Protein AF-A0A6F8YWG4-F1 (afdb_monomer)

Sequence (233 aa):
MVQHRDLVTSVAEHIGVSVEDARRAAEATIATLVRTVDEPQRQQVLDAVPALLAENAAAAPGPAWDEDDFVAEVSWLTGTAPEEARARVQAVLFILSRQEPELLGELELPGDIRDLISDPAPGGGITGPRGQTARLTDDELAAALANLPYWTGGHRAIRRTVQLPEDNLGRVLERIERLRDEMGRAPDVERDGDTATLTVYTRSVGAVTRLDVDLARRVDAALIEAGAGMYAP

Secondary structure (DSSP, 8-state):
---HHHHHHHHHHHHT--HHHHHHHHHHHHHHHHHHS-HHHHHHHHHH-TTTSTTTTTSPPP-S--HHHHHHHHHHHHT--HHHHHHHHHHHHHHHHHH-HHHHHH----HHHHHTTS--PPS----SGGGGSSBPPHHHHHHHHHT-TT-EEETTEEEEEEE--HHHHHHHHHHHHTHHHHHS---EEEEETTEEEEEE-BGGGTB-BHHHHHHHHHHHHHHHHHHHHHS--

InterPro domains:
  IPR001533 Pterin 4 alpha carbinolamine dehydratase [PF01329] (135-221)
  IPR018727 Protein of unknown function DUF2267 [PF10025] (5-116)
  IPR036428 Pterin 4 alpha carbinolamine dehydratase superfamily [G3DSA:3.30.1360.20] (134-228)
  IPR036428 Pterin 4 alpha carbinolamine dehydratase superfamily [SSF55248] (134-222)
  IPR038282 DUF2267 superfamily [G3DSA:1.10.490.110] (1-118)

Organism: NCBI:txid624315

Radius of gyration: 21.78 Å; Cα contacts (8 Å, |Δi|>4): 292; chains: 1; bounding box: 44×42×70 Å

Structure (mmCIF, N/CA/C/O backbone):
data_AF-A0A6F8YWG4-F1
#
_entry.id   AF-A0A6F8YWG4-F1
#
loop_
_atom_site.group_PDB
_atom_site.id
_atom_site.type_symbol
_atom_site.label_atom_id
_atom_site.label_alt_id
_atom_site.label_comp_id
_atom_site.label_asym_id
_atom_site.label_entity_id
_atom_site.label_seq_id
_atom_site.pdbx_PDB_ins_code
_atom_site.Cartn_x
_atom_site.Cartn_y
_atom_site.Cartn_z
_atom_site.occupancy
_atom_site.B_iso_or_equiv
_atom_site.auth_seq_id
_atom_site.auth_comp_id
_atom_site.auth_asym_id
_atom_site.auth_atom_id
_atom_site.pdbx_PDB_model_num
ATOM 1 N N . MET A 1 1 ? -19.895 -1.014 24.868 1.00 47.19 1 MET A N 1
ATOM 2 C CA . MET A 1 1 ? -18.945 -0.716 25.971 1.00 47.19 1 MET A CA 1
ATOM 3 C C . MET A 1 1 ? -17.898 -1.814 26.048 1.00 47.19 1 MET A C 1
ATOM 5 O O . MET A 1 1 ? -17.887 -2.642 26.958 1.00 47.19 1 MET A O 1
ATOM 9 N N . VAL A 1 2 ? -17.022 -1.821 25.053 1.00 50.38 2 VAL A N 1
ATOM 10 C CA . VAL A 1 2 ? -15.762 -2.567 25.076 1.00 50.38 2 VAL A CA 1
ATOM 11 C C . VAL A 1 2 ? -14.899 -2.088 26.243 1.00 50.38 2 VAL A C 1
ATOM 13 O O . VAL A 1 2 ? -14.787 -0.886 26.488 1.00 50.38 2 VAL A O 1
ATOM 16 N N . GLN A 1 3 ? -14.251 -3.006 26.966 1.00 61.47 3 GLN A N 1
ATOM 17 C CA . GLN A 1 3 ? -13.214 -2.596 27.907 1.00 61.47 3 GLN A CA 1
ATOM 18 C C . GLN A 1 3 ? -11.962 -2.200 27.124 1.00 61.47 3 GLN A C 1
ATOM 20 O O . GLN A 1 3 ? -11.426 -2.991 26.363 1.00 61.47 3 GLN A O 1
ATOM 25 N N . HIS A 1 4 ? -11.456 -0.990 27.363 1.00 61.59 4 HIS A N 1
ATOM 26 C CA . HIS A 1 4 ? -10.201 -0.442 26.824 1.00 61.59 4 HIS A CA 1
ATOM 27 C C . HIS A 1 4 ? -9.056 -1.467 26.684 1.00 61.59 4 HIS A C 1
ATOM 29 O O . HIS A 1 4 ? -8.310 -1.453 25.707 1.00 61.59 4 HIS A O 1
ATOM 35 N N . ARG A 1 5 ? -8.896 -2.358 27.673 1.00 61.72 5 ARG A N 1
ATOM 36 C CA . ARG A 1 5 ? -7.871 -3.412 27.657 1.00 61.72 5 ARG A CA 1
ATOM 37 C C . ARG A 1 5 ? -8.039 -4.379 26.486 1.00 61.72 5 ARG A C 1
ATOM 39 O O . ARG A 1 5 ? -7.037 -4.777 25.911 1.00 61.72 5 ARG A O 1
ATOM 46 N N . ASP A 1 6 ? -9.270 -4.703 26.117 1.00 73.69 6 ASP A N 1
ATOM 47 C CA . ASP A 1 6 ? -9.577 -5.705 25.099 1.00 73.69 6 ASP A CA 1
ATOM 48 C C . ASP A 1 6 ? -9.263 -5.187 23.692 1.00 73.69 6 ASP A C 1
ATOM 50 O O . ASP A 1 6 ? -8.721 -5.936 22.881 1.00 73.69 6 ASP A O 1
ATOM 54 N N . LEU A 1 7 ? -9.515 -3.901 23.412 1.00 73.50 7 LEU A N 1
ATOM 55 C CA . LEU A 1 7 ? -9.121 -3.261 22.150 1.00 73.50 7 LEU A CA 1
ATOM 56 C C . LEU A 1 7 ? -7.595 -3.238 22.004 1.00 73.50 7 LEU A C 1
ATOM 58 O O . LEU A 1 7 ? -7.063 -3.736 21.016 1.00 73.50 7 LEU A O 1
ATOM 62 N N . VAL A 1 8 ? -6.885 -2.713 23.006 1.00 79.88 8 VAL A N 1
ATOM 63 C CA . VAL A 1 8 ? -5.418 -2.595 22.971 1.00 79.88 8 VAL A CA 1
ATOM 64 C C . VAL A 1 8 ? -4.751 -3.967 22.863 1.00 79.88 8 VAL A C 1
ATOM 66 O O . VAL A 1 8 ? -3.820 -4.131 22.078 1.00 79.88 8 VAL A O 1
ATOM 69 N N . THR A 1 9 ? -5.224 -4.963 23.618 1.00 76.38 9 THR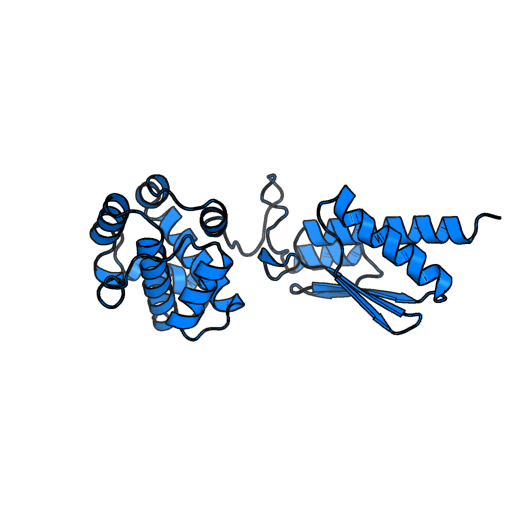 A N 1
ATOM 70 C CA . THR A 1 9 ? -4.699 -6.331 23.536 1.00 76.38 9 THR A CA 1
ATOM 71 C C . THR A 1 9 ? -4.981 -6.954 22.171 1.00 76.38 9 THR A C 1
ATOM 73 O O . THR A 1 9 ? -4.060 -7.500 21.573 1.00 76.38 9 THR A O 1
ATOM 76 N N . SER A 1 10 ? -6.194 -6.797 21.633 1.00 74.94 10 SER A N 1
ATOM 77 C CA . SER A 1 10 ? -6.537 -7.311 20.299 1.00 74.94 10 SER A CA 1
ATOM 78 C C . SER A 1 10 ? -5.682 -6.674 19.200 1.00 74.94 10 SER A C 1
ATOM 80 O O . SER A 1 10 ? -5.240 -7.367 18.291 1.00 74.94 10 SER A O 1
ATOM 82 N N . VAL A 1 11 ? -5.399 -5.369 19.291 1.00 74.69 11 VAL A N 1
ATOM 83 C CA . VAL A 1 11 ? -4.504 -4.673 18.352 1.00 74.69 11 VAL A CA 1
ATOM 84 C C . VAL A 1 11 ? -3.070 -5.183 18.497 1.00 74.69 11 VAL A C 1
ATOM 86 O O . VAL A 1 11 ? -2.455 -5.538 17.497 1.00 74.69 11 VAL A O 1
ATOM 89 N N . ALA A 1 12 ? -2.544 -5.280 19.722 1.00 69.88 12 ALA A N 1
ATOM 90 C CA . ALA A 1 12 ? -1.189 -5.778 19.973 1.00 69.88 12 ALA A CA 1
ATOM 91 C C . ALA A 1 12 ? -0.971 -7.186 19.394 1.00 69.88 12 ALA A C 1
ATOM 93 O O . ALA A 1 12 ? 0.040 -7.433 18.736 1.00 69.88 12 ALA A O 1
ATOM 94 N N . GLU A 1 13 ? -1.943 -8.082 19.586 1.00 71.69 13 GLU A N 1
ATOM 95 C CA . GLU A 1 13 ? -1.933 -9.436 19.025 1.00 71.69 13 GLU A CA 1
ATOM 96 C C . GLU A 1 13 ? -2.034 -9.434 17.495 1.00 71.69 13 GLU A C 1
ATOM 98 O O . GLU A 1 13 ? -1.348 -10.213 16.837 1.00 71.69 13 GLU A O 1
ATOM 103 N N . HIS A 1 14 ? -2.848 -8.545 16.921 1.00 69.00 14 HIS A N 1
ATOM 104 C CA . HIS A 1 14 ? -3.114 -8.508 15.484 1.00 69.00 14 HIS A CA 1
ATOM 105 C C . HIS A 1 14 ? -1.905 -8.058 14.649 1.00 69.00 14 HIS A C 1
ATOM 107 O O . HIS A 1 14 ? -1.660 -8.621 13.585 1.00 69.00 14 HIS A O 1
ATOM 113 N N . ILE A 1 15 ? -1.125 -7.082 15.129 1.00 70.06 15 ILE A N 1
ATOM 114 C CA . ILE A 1 15 ? 0.049 -6.547 14.407 1.00 70.06 15 ILE A CA 1
ATOM 115 C C . ILE A 1 15 ? 1.399 -6.945 15.023 1.00 70.06 15 ILE A C 1
ATOM 117 O O . ILE A 1 15 ? 2.445 -6.541 14.520 1.00 70.06 15 ILE A O 1
ATOM 121 N N . GLY A 1 16 ? 1.400 -7.746 16.094 1.00 72.75 16 GLY A N 1
ATOM 122 C CA . GLY A 1 16 ? 2.617 -8.287 16.706 1.00 72.75 16 GLY A CA 1
ATOM 123 C C . GLY A 1 16 ? 3.509 -7.242 17.386 1.00 72.75 16 GLY A C 1
ATOM 124 O O . GLY A 1 16 ? 4.732 -7.383 17.373 1.00 72.75 16 GLY A O 1
ATOM 125 N N . VAL A 1 17 ? 2.918 -6.194 17.967 1.00 77.06 17 VAL A N 1
ATOM 126 C CA . VAL A 1 17 ? 3.640 -5.106 18.659 1.00 77.06 17 VAL A CA 1
ATOM 127 C C . VAL A 1 17 ? 3.447 -5.169 20.175 1.00 77.06 17 VAL A C 1
ATOM 129 O O . VAL A 1 17 ? 2.633 -5.938 20.688 1.00 77.06 17 VAL A O 1
ATOM 132 N N . SER A 1 18 ? 4.196 -4.353 20.923 1.00 80.19 18 SER A N 1
ATOM 133 C CA . SER A 1 18 ? 4.004 -4.263 22.370 1.00 80.19 18 SER A CA 1
ATOM 134 C C . SER A 1 18 ? 2.625 -3.682 22.714 1.00 80.19 18 SER A C 1
ATOM 136 O O . SER A 1 18 ? 2.078 -2.856 21.985 1.00 80.19 18 SER A O 1
ATOM 138 N N . VAL A 1 19 ? 2.064 -4.070 23.863 1.00 77.88 19 VAL A N 1
ATOM 139 C CA . VAL A 1 19 ? 0.789 -3.516 24.367 1.00 77.88 19 VAL A CA 1
ATOM 140 C C . VAL A 1 19 ? 0.865 -1.991 24.520 1.00 77.88 19 VAL A C 1
ATOM 142 O O . VAL A 1 19 ? -0.127 -1.297 24.319 1.00 77.88 19 VAL A O 1
ATOM 145 N N . GLU A 1 20 ? 2.043 -1.459 24.846 1.00 79.38 20 GLU A N 1
ATOM 146 C CA . GLU A 1 20 ? 2.273 -0.020 24.982 1.00 79.38 20 GLU A CA 1
ATOM 147 C C . GLU A 1 20 ? 2.240 0.696 23.623 1.00 79.38 20 GLU A C 1
ATOM 149 O O . GLU A 1 20 ? 1.611 1.744 23.494 1.00 79.38 20 GLU A O 1
ATOM 154 N N . ASP A 1 21 ? 2.838 0.102 22.589 1.00 78.31 21 ASP A N 1
ATOM 155 C CA . ASP A 1 21 ? 2.811 0.644 21.226 1.00 78.31 21 ASP A CA 1
ATOM 156 C C . ASP A 1 21 ? 1.422 0.538 20.597 1.00 78.31 21 ASP A C 1
ATOM 158 O O . ASP A 1 21 ? 0.964 1.483 19.955 1.00 78.31 21 ASP A O 1
ATOM 162 N N . ALA A 1 22 ? 0.723 -0.576 20.829 1.00 80.38 22 ALA A N 1
ATOM 163 C CA . ALA A 1 22 ? -0.668 -0.754 20.425 1.00 80.38 22 ALA A CA 1
ATOM 164 C C . ALA A 1 22 ? -1.583 0.273 21.101 1.00 80.38 22 ALA A C 1
ATOM 166 O O . ALA A 1 22 ? -2.474 0.829 20.461 1.00 80.38 22 ALA A O 1
ATOM 167 N N . ARG A 1 23 ? -1.336 0.569 22.383 1.00 83.25 23 ARG A N 1
ATOM 168 C CA . ARG A 1 23 ? -2.068 1.601 23.118 1.00 83.25 23 ARG A CA 1
ATOM 169 C C . ARG A 1 23 ? -1.834 2.978 22.508 1.00 83.25 23 ARG A C 1
ATOM 171 O O . ARG A 1 23 ? -2.805 3.642 22.172 1.00 83.25 23 ARG A O 1
ATOM 178 N N . ARG A 1 24 ? -0.573 3.378 22.304 1.00 83.44 24 ARG A N 1
ATOM 179 C CA . ARG A 1 24 ? -0.233 4.664 21.668 1.00 83.44 24 ARG A CA 1
ATOM 180 C C . ARG A 1 24 ? -0.850 4.800 20.280 1.00 83.44 24 ARG A C 1
ATOM 182 O O . ARG A 1 24 ? -1.369 5.858 19.944 1.00 83.44 24 ARG A O 1
ATOM 189 N N . ALA A 1 25 ? -0.815 3.731 19.486 1.00 82.25 25 ALA A N 1
ATOM 190 C CA . ALA A 1 25 ? -1.445 3.691 18.173 1.00 82.25 25 ALA A CA 1
ATOM 191 C C . ALA A 1 25 ? -2.966 3.876 18.251 1.00 82.25 25 ALA A C 1
ATOM 193 O O . ALA A 1 25 ? -3.521 4.655 17.477 1.00 82.25 25 ALA A O 1
ATOM 194 N N . ALA A 1 26 ? -3.635 3.198 19.187 1.00 84.44 26 ALA A N 1
ATOM 195 C CA . ALA A 1 26 ? -5.073 3.337 19.394 1.00 84.44 26 ALA A CA 1
ATOM 196 C C . ALA A 1 26 ? -5.450 4.755 19.848 1.00 84.44 26 ALA A C 1
ATOM 198 O O . ALA A 1 26 ? -6.341 5.363 19.261 1.00 84.44 26 ALA A O 1
ATOM 199 N N . GLU A 1 27 ? -4.737 5.308 20.832 1.00 83.19 27 GLU A N 1
ATOM 200 C CA . GLU A 1 27 ? -4.950 6.672 21.337 1.00 83.19 27 GLU A CA 1
ATOM 201 C C . GLU A 1 27 ? -4.754 7.717 20.229 1.00 83.19 27 GLU A C 1
ATOM 203 O O . GLU A 1 27 ? -5.616 8.571 20.027 1.00 83.19 27 GLU A O 1
ATOM 208 N N . ALA A 1 28 ? -3.666 7.617 19.457 1.00 84.81 28 ALA A N 1
ATOM 209 C CA . ALA A 1 28 ? -3.396 8.523 18.343 1.00 84.81 28 ALA A CA 1
ATOM 210 C C . ALA A 1 28 ? -4.455 8.409 17.237 1.00 84.81 28 ALA A C 1
ATOM 212 O O . ALA A 1 28 ? -4.983 9.421 16.794 1.00 84.81 28 ALA A O 1
ATOM 213 N N . THR A 1 29 ? -4.824 7.190 16.834 1.00 87.19 29 THR A N 1
ATOM 214 C CA . THR A 1 29 ? -5.816 6.964 15.768 1.00 87.19 29 THR A CA 1
ATOM 215 C C . THR A 1 29 ? -7.182 7.534 16.141 1.00 87.19 29 THR A C 1
ATOM 217 O O . THR A 1 29 ? -7.815 8.203 15.328 1.00 87.19 29 THR A O 1
ATOM 220 N N . ILE A 1 30 ? -7.642 7.305 17.374 1.00 83.50 30 ILE A N 1
ATOM 221 C CA . ILE A 1 30 ? -8.945 7.802 17.832 1.00 83.50 30 ILE A CA 1
ATOM 222 C C . ILE A 1 30 ? -8.908 9.329 17.981 1.00 83.50 30 ILE A C 1
ATOM 224 O O . ILE A 1 30 ? -9.865 9.994 17.588 1.00 83.50 30 ILE A O 1
ATOM 228 N N . ALA A 1 31 ? -7.807 9.907 18.474 1.00 80.62 31 ALA A N 1
ATOM 229 C CA . ALA A 1 31 ? -7.642 11.360 18.536 1.00 80.62 31 ALA A CA 1
ATOM 230 C C . ALA A 1 31 ? -7.684 12.012 17.142 1.00 80.62 31 ALA A C 1
ATOM 232 O O . ALA A 1 31 ? -8.338 13.040 16.963 1.00 80.62 31 ALA A O 1
ATOM 233 N N . THR A 1 32 ? -7.054 11.394 16.141 1.00 84.25 32 THR A N 1
ATOM 234 C CA . THR A 1 32 ? -7.126 11.844 14.744 1.00 84.25 32 THR A CA 1
ATOM 235 C C . THR A 1 32 ? -8.548 11.692 14.189 1.00 84.25 32 THR A C 1
ATOM 237 O O . THR A 1 32 ? -9.068 12.621 13.578 1.00 84.25 32 THR A O 1
ATOM 240 N N . LEU A 1 33 ? -9.245 10.588 14.483 1.00 81.31 33 LEU A N 1
ATOM 241 C CA . LEU A 1 33 ? -10.633 10.357 14.055 1.00 81.31 33 LEU A CA 1
ATOM 242 C C . LEU A 1 33 ? -11.599 11.431 14.586 1.00 81.31 33 LEU A C 1
ATOM 244 O O . LEU A 1 33 ? -12.370 12.010 13.825 1.00 81.31 33 LEU A O 1
ATOM 248 N N . VAL A 1 34 ? -11.500 11.773 15.871 1.00 80.25 34 VAL A N 1
ATOM 249 C CA . VAL A 1 34 ? -12.278 12.832 16.552 1.00 80.25 34 VAL A CA 1
ATOM 250 C C . VAL A 1 34 ? -12.135 14.200 15.870 1.00 80.25 34 VAL A C 1
ATOM 252 O O . VAL A 1 34 ? -13.050 15.026 15.921 1.00 80.25 34 VAL A O 1
ATOM 255 N N . ARG A 1 35 ? -11.001 14.445 15.209 1.00 78.19 35 ARG A N 1
ATOM 256 C CA . ARG A 1 35 ? -10.721 15.686 14.477 1.00 78.19 35 ARG A CA 1
ATOM 257 C C . ARG A 1 35 ? -11.240 15.693 13.041 1.00 78.19 35 ARG A C 1
ATOM 259 O O . ARG A 1 35 ? -11.336 16.779 12.476 1.00 78.19 35 ARG A O 1
ATOM 266 N N . THR A 1 36 ? -11.553 14.523 12.480 1.00 75.94 36 THR A N 1
ATOM 267 C CA . THR A 1 36 ? -12.141 14.375 11.133 1.00 75.94 36 THR A CA 1
ATOM 268 C C . THR A 1 36 ? -13.658 14.501 11.116 1.00 75.94 36 THR A C 1
ATOM 270 O O . THR A 1 36 ? -14.224 14.854 10.087 1.00 75.94 36 THR A O 1
ATOM 273 N N . VAL A 1 37 ? -14.306 14.221 12.247 1.00 76.06 37 VAL A N 1
ATOM 274 C CA . VAL A 1 37 ? -15.766 14.208 12.375 1.00 76.06 37 VAL A CA 1
ATOM 275 C C . VAL A 1 37 ? -16.295 15.529 12.937 1.00 76.06 37 VAL A C 1
ATOM 277 O O . VAL A 1 37 ? -15.566 16.303 13.575 1.00 76.06 37 VAL A O 1
ATOM 280 N N . ASP A 1 38 ? -17.574 15.802 12.688 1.00 76.31 38 ASP A N 1
ATOM 281 C CA . ASP A 1 38 ? -18.238 17.007 13.178 1.00 76.31 38 ASP A CA 1
ATOM 282 C C . ASP A 1 38 ? -18.473 16.973 14.703 1.00 76.31 38 ASP A C 1
ATOM 284 O O . ASP A 1 38 ? -18.247 15.966 15.368 1.00 76.31 38 ASP A O 1
ATOM 288 N N . GLU A 1 39 ? -18.880 18.099 15.297 1.00 71.56 39 GLU A N 1
ATOM 289 C CA . GLU A 1 39 ? -19.061 18.210 16.754 1.00 71.56 39 GLU A CA 1
ATOM 290 C C . GLU A 1 39 ? -20.026 17.165 17.367 1.00 71.56 39 GLU A C 1
ATOM 292 O O . GLU A 1 39 ? -19.675 16.580 18.397 1.00 71.56 39 GLU A O 1
ATOM 297 N N . PRO A 1 40 ? -21.216 16.884 16.791 1.00 73.75 40 PRO A N 1
ATOM 298 C CA . PRO A 1 40 ? -22.102 15.863 17.346 1.00 73.75 40 PRO A CA 1
ATOM 299 C C . PRO A 1 40 ? -21.514 14.448 17.251 1.00 73.75 40 PRO A C 1
ATOM 301 O O . PRO A 1 40 ? -21.591 13.706 18.231 1.00 73.75 40 PRO A O 1
ATOM 304 N N . GLN A 1 41 ? -20.865 14.084 16.142 1.00 75.12 41 GLN A N 1
ATOM 305 C CA . GLN A 1 41 ? -20.182 12.791 16.008 1.00 75.12 41 GLN A CA 1
ATOM 306 C C . GLN A 1 41 ? -18.954 12.688 16.915 1.00 75.12 41 GLN A C 1
ATOM 308 O O . GLN A 1 41 ? -18.675 11.636 17.491 1.00 75.12 41 GLN A O 1
ATOM 313 N N . ARG A 1 42 ? -18.238 13.799 17.111 1.00 75.44 42 ARG A N 1
ATOM 314 C CA . ARG A 1 42 ? -17.109 13.884 18.038 1.00 75.44 42 ARG A CA 1
ATOM 315 C C . ARG A 1 42 ? -17.531 13.500 19.449 1.00 75.44 42 ARG A C 1
ATOM 317 O O . ARG A 1 42 ? -16.836 12.720 20.100 1.00 75.44 42 ARG A O 1
ATOM 324 N N . GLN A 1 43 ? -18.672 14.015 19.908 1.00 72.94 43 GLN A N 1
ATOM 325 C CA . GLN A 1 43 ? -19.196 13.692 21.231 1.00 72.94 43 GLN A CA 1
ATOM 326 C C . GLN A 1 43 ? -19.590 12.213 21.342 1.00 72.94 43 GLN A C 1
ATOM 328 O O . GLN A 1 43 ? -19.286 11.591 22.355 1.00 72.94 43 GLN A O 1
ATOM 333 N N . GLN A 1 44 ? -20.164 11.617 20.289 1.00 74.12 44 GLN A N 1
ATOM 334 C CA . GLN A 1 44 ? -20.465 10.178 20.264 1.00 74.12 44 GLN A CA 1
ATOM 335 C C . GLN A 1 44 ? -19.201 9.317 20.435 1.00 74.12 44 GLN A C 1
ATOM 337 O O . GLN A 1 44 ? -19.199 8.368 21.219 1.00 74.12 44 GLN A O 1
ATOM 342 N N . VAL A 1 45 ? -18.101 9.666 19.755 1.00 73.94 45 VAL A N 1
ATOM 343 C CA . VAL A 1 45 ? -16.813 8.961 19.900 1.00 73.94 45 VAL A CA 1
ATOM 344 C C . VAL A 1 45 ? -16.218 9.163 21.298 1.00 73.94 45 VAL A C 1
ATOM 346 O O . VAL A 1 45 ? -15.719 8.207 21.895 1.00 73.94 45 VAL A O 1
ATOM 349 N N . LEU A 1 46 ? -16.303 10.379 21.848 1.00 74.00 46 LEU A N 1
ATOM 350 C CA . LEU A 1 46 ? -15.830 10.700 23.200 1.00 74.00 46 LEU A CA 1
ATOM 351 C C . LEU A 1 46 ? -16.596 9.940 24.289 1.00 74.00 46 LEU A C 1
ATOM 353 O O . LEU A 1 46 ? -15.980 9.462 25.241 1.00 74.00 46 LEU A O 1
ATOM 357 N N . ASP A 1 47 ? -17.910 9.788 24.135 1.00 73.06 47 ASP A N 1
ATOM 358 C CA . ASP A 1 47 ? -18.761 9.059 25.079 1.00 73.06 47 ASP A CA 1
ATOM 359 C C . ASP A 1 47 ? -18.524 7.543 25.005 1.00 73.06 47 ASP A C 1
ATOM 361 O O . ASP A 1 47 ? -18.562 6.851 26.027 1.00 73.06 47 ASP A O 1
ATOM 365 N N . ALA A 1 48 ? -18.239 7.019 23.808 1.00 70.25 4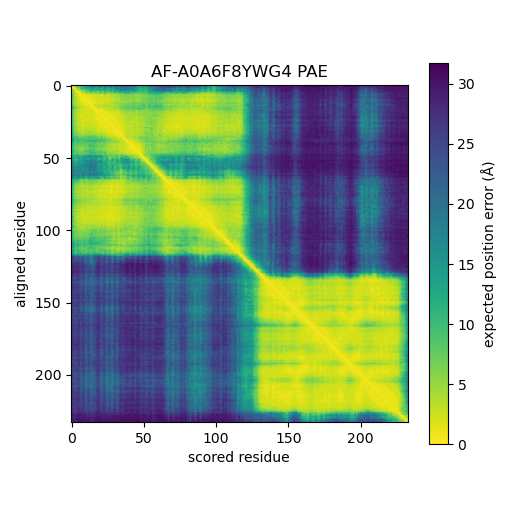8 ALA A N 1
ATOM 366 C CA . ALA A 1 48 ? -17.953 5.604 23.594 1.00 70.25 48 ALA A CA 1
ATOM 367 C C . ALA A 1 48 ? -16.541 5.205 24.051 1.00 70.25 48 ALA A C 1
ATOM 369 O O . ALA A 1 48 ? -16.344 4.088 24.540 1.00 70.25 48 ALA A O 1
ATOM 370 N N . VAL A 1 49 ? -15.555 6.102 23.909 1.00 68.50 49 VAL A N 1
ATOM 371 C CA . VAL A 1 49 ? -14.138 5.794 24.160 1.00 68.50 49 VAL A CA 1
ATOM 372 C C . VAL A 1 49 ? -13.411 6.853 25.019 1.00 68.50 49 VAL A C 1
ATOM 374 O O . VAL A 1 49 ? -12.320 7.312 24.666 1.00 68.50 49 VAL A O 1
ATOM 377 N N . PRO A 1 50 ? -13.938 7.210 26.208 1.00 60.69 50 PRO A N 1
ATOM 378 C CA . PRO A 1 50 ? -13.432 8.336 27.002 1.00 60.69 50 PRO A CA 1
ATOM 379 C C . PRO A 1 50 ? -12.008 8.123 27.536 1.00 60.69 50 PRO A C 1
ATOM 381 O O . PRO A 1 50 ? -11.249 9.073 27.711 1.00 60.69 50 PRO A O 1
ATOM 384 N N . ALA A 1 51 ? -11.616 6.870 27.785 1.00 60.50 51 ALA A N 1
ATOM 385 C CA . ALA A 1 51 ? -10.324 6.544 28.388 1.00 60.50 51 ALA A CA 1
ATOM 386 C C . ALA A 1 51 ? -9.129 6.656 27.419 1.00 60.50 51 ALA A C 1
ATOM 388 O O . ALA A 1 51 ? -8.022 6.912 27.882 1.00 60.50 51 ALA A O 1
ATOM 389 N N . LEU A 1 52 ? -9.337 6.483 26.103 1.00 57.97 52 LEU A N 1
ATOM 390 C CA . LEU A 1 52 ? -8.267 6.577 25.086 1.00 57.97 52 LEU A CA 1
ATOM 391 C C . LEU A 1 52 ? -8.024 8.017 24.606 1.00 57.97 52 LEU A C 1
ATOM 393 O O . LEU A 1 52 ? -7.059 8.289 23.901 1.00 57.97 52 LEU A O 1
ATOM 397 N N . LEU A 1 53 ? -8.897 8.944 24.996 1.00 57.97 53 LEU A N 1
ATOM 398 C CA . LEU A 1 53 ? -8.928 10.320 24.507 1.00 57.97 53 LEU A CA 1
ATOM 399 C C . LEU A 1 53 ? -8.428 11.345 25.539 1.00 57.97 53 LEU A C 1
ATOM 401 O O . LEU A 1 53 ? -8.283 12.524 25.219 1.00 57.97 53 LEU A O 1
ATOM 405 N N . ALA A 1 54 ? -8.106 10.896 26.756 1.00 53.03 54 ALA A N 1
ATOM 406 C CA . ALA A 1 54 ? -7.839 11.758 27.906 1.00 53.03 54 ALA A CA 1
ATOM 407 C C . ALA A 1 54 ? -6.654 12.730 27.732 1.00 53.03 54 ALA A C 1
ATOM 409 O O . ALA A 1 54 ? -6.666 13.791 28.351 1.00 53.03 54 ALA A O 1
ATOM 410 N N . GLU A 1 55 ? -5.661 12.408 26.894 1.00 54.41 55 GLU A N 1
ATOM 411 C CA . GLU A 1 55 ? -4.478 13.267 26.703 1.00 54.41 55 GLU A CA 1
ATOM 412 C C . GLU A 1 55 ? -4.458 14.029 25.362 1.00 54.41 55 GLU A C 1
ATOM 414 O O . GLU A 1 55 ? -3.840 15.088 25.292 1.00 54.41 55 GLU A O 1
ATOM 419 N N . ASN A 1 56 ? -5.192 13.578 24.331 1.00 54.12 56 ASN A N 1
ATOM 420 C CA . ASN A 1 56 ? -5.082 14.114 22.959 1.00 54.12 56 ASN A CA 1
ATOM 421 C C . ASN A 1 56 ? -6.390 14.664 22.346 1.00 54.12 56 ASN A C 1
ATOM 423 O O . ASN A 1 56 ? -6.364 15.205 21.242 1.00 54.12 56 ASN A O 1
ATOM 427 N N . ALA A 1 57 ? -7.533 14.588 23.040 1.00 53.72 57 ALA A N 1
ATOM 428 C CA . ALA A 1 57 ? -8.830 15.028 22.500 1.00 53.72 57 ALA A CA 1
ATOM 429 C C . ALA A 1 57 ? -9.029 16.549 22.400 1.00 53.72 57 ALA A C 1
ATOM 431 O O . ALA A 1 57 ? -9.939 17.005 21.714 1.00 53.72 57 ALA A O 1
ATOM 432 N N . ALA A 1 58 ? -8.208 17.346 23.088 1.00 53.12 58 ALA A N 1
ATOM 433 C CA . ALA A 1 58 ? -8.378 18.800 23.171 1.00 53.12 58 ALA A CA 1
ATOM 434 C C . ALA A 1 58 ? -7.862 19.564 21.936 1.00 53.12 58 ALA A C 1
ATOM 436 O O . ALA A 1 58 ? -7.833 20.797 21.933 1.00 53.12 58 ALA A O 1
ATOM 437 N N . ALA A 1 59 ? -7.393 18.856 20.912 1.00 56.56 59 ALA A N 1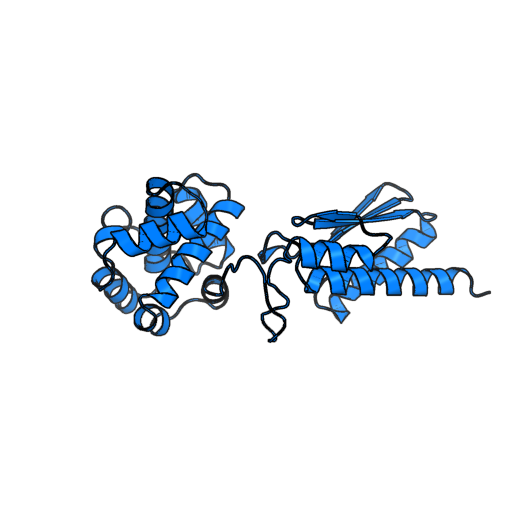
ATOM 438 C CA . ALA A 1 59 ? -6.777 19.475 19.755 1.00 56.56 59 ALA A CA 1
ATOM 439 C C . ALA A 1 59 ? -7.844 19.967 18.757 1.00 56.56 59 ALA A C 1
ATOM 441 O O . ALA A 1 59 ? -8.879 19.331 18.568 1.00 56.56 59 ALA A O 1
ATOM 442 N N . ALA A 1 60 ? -7.603 21.135 18.148 1.00 59.69 60 ALA A N 1
ATOM 443 C CA . ALA A 1 60 ? -8.536 21.774 17.217 1.00 59.69 60 ALA A CA 1
ATOM 444 C C . ALA A 1 60 ? -8.938 20.827 16.067 1.00 59.69 60 ALA A C 1
ATOM 446 O O . ALA A 1 60 ? -8.129 19.978 15.700 1.00 59.69 60 ALA A O 1
ATOM 447 N N . PRO A 1 61 ? -10.135 20.961 15.464 1.00 63.22 61 PRO A N 1
ATOM 448 C CA . PRO A 1 61 ? -10.507 20.167 14.294 1.00 63.22 61 PRO A CA 1
ATOM 449 C C . PRO A 1 61 ? -9.427 20.228 13.206 1.00 63.22 61 PRO A C 1
ATOM 451 O O . PRO A 1 61 ? -8.786 21.264 12.998 1.00 63.22 61 PRO A O 1
ATOM 454 N N . GLY A 1 62 ? -9.188 19.092 12.550 1.00 59.94 62 GLY A N 1
ATOM 455 C CA . GLY A 1 62 ? -8.281 19.025 11.408 1.00 59.94 62 GLY A CA 1
ATOM 456 C C . GLY A 1 62 ? -8.882 19.729 10.185 1.00 59.94 62 GLY A C 1
ATOM 457 O O . GLY A 1 62 ? -10.091 19.965 10.144 1.00 59.94 62 GLY A O 1
ATOM 458 N N . PRO A 1 63 ? -8.068 20.094 9.178 1.00 64.50 63 PRO A N 1
ATOM 459 C CA . PRO A 1 63 ? -8.582 20.362 7.836 1.00 64.50 63 PRO A CA 1
ATOM 460 C C . PRO A 1 63 ? -9.290 19.117 7.259 1.00 64.50 63 PRO A C 1
ATOM 462 O O . PRO A 1 63 ? -9.346 18.070 7.900 1.00 64.50 63 PRO A O 1
ATOM 465 N N . ALA A 1 64 ? -9.846 19.227 6.049 1.00 65.44 64 ALA A N 1
ATOM 466 C CA . ALA A 1 64 ? -10.403 18.083 5.326 1.00 65.44 64 ALA A CA 1
ATOM 467 C C . ALA A 1 64 ? -9.278 17.102 4.944 1.00 65.44 64 ALA A C 1
ATOM 469 O O . ALA A 1 64 ? -8.740 17.185 3.844 1.00 65.44 64 ALA A O 1
ATOM 470 N N . TRP A 1 65 ? -8.893 16.249 5.893 1.00 70.94 65 TRP A N 1
ATOM 471 C CA . TRP A 1 65 ? -7.828 15.265 5.752 1.00 70.94 65 TRP A CA 1
ATOM 472 C C . TRP A 1 65 ? -8.229 14.162 4.780 1.00 70.94 65 TRP A C 1
ATOM 474 O O . TRP A 1 65 ? -9.320 13.593 4.889 1.00 70.94 65 TRP A O 1
ATOM 484 N N . ASP A 1 66 ? -7.320 13.854 3.861 1.00 70.25 66 ASP A N 1
ATOM 485 C CA . ASP A 1 66 ? -7.333 12.595 3.129 1.00 70.25 66 ASP A CA 1
ATOM 486 C C . ASP A 1 66 ? -6.659 11.477 3.953 1.00 70.25 66 ASP A C 1
ATOM 488 O O . ASP A 1 66 ? -6.293 11.649 5.122 1.00 70.25 66 ASP A O 1
ATOM 492 N N . GLU A 1 67 ? -6.552 10.285 3.367 1.00 73.56 67 GLU A N 1
ATOM 493 C CA . GLU A 1 67 ? -5.915 9.135 4.013 1.00 73.56 67 GLU A CA 1
ATOM 494 C C . GLU A 1 67 ? -4.441 9.399 4.376 1.00 73.56 67 GLU A C 1
ATOM 496 O O . GLU A 1 67 ? -3.991 8.992 5.452 1.00 73.56 67 GLU A O 1
ATOM 501 N N . ASP A 1 68 ? -3.693 10.085 3.510 1.00 70.56 68 ASP A N 1
ATOM 502 C CA . ASP A 1 68 ? -2.264 10.329 3.703 1.00 70.56 68 ASP A CA 1
ATOM 503 C C . ASP A 1 68 ? -2.032 11.357 4.816 1.00 70.56 68 ASP A C 1
ATOM 505 O O . ASP A 1 68 ? -1.166 11.148 5.670 1.00 70.56 68 ASP A O 1
ATOM 509 N N . ASP A 1 69 ? -2.851 12.408 4.879 1.00 77.25 69 ASP A N 1
ATOM 510 C CA . ASP A 1 69 ? -2.853 13.382 5.972 1.00 77.25 69 ASP A CA 1
ATOM 511 C C . ASP A 1 69 ? -3.186 12.721 7.318 1.00 77.25 69 ASP A C 1
ATOM 513 O O . ASP A 1 69 ? -2.527 12.976 8.331 1.00 77.25 69 ASP A O 1
ATOM 517 N N . PHE A 1 70 ? -4.183 11.828 7.335 1.00 81.38 70 PHE A N 1
ATOM 518 C CA . PHE A 1 70 ? -4.577 11.088 8.535 1.00 81.38 70 PHE A CA 1
ATOM 519 C C . PHE A 1 70 ? -3.428 10.214 9.052 1.00 81.38 70 PHE A C 1
ATOM 521 O O . PHE A 1 70 ? -3.107 10.212 10.245 1.00 81.38 70 PHE A O 1
ATOM 528 N N . VAL A 1 71 ? -2.785 9.468 8.151 1.00 80.88 71 VAL A N 1
ATOM 529 C CA . VAL A 1 71 ? -1.647 8.601 8.477 1.00 80.88 71 VAL A CA 1
ATOM 530 C C . VAL A 1 71 ? -0.432 9.423 8.906 1.00 80.88 71 VAL A C 1
ATOM 532 O O . VAL A 1 71 ? 0.250 9.036 9.858 1.00 80.88 71 VAL A O 1
ATOM 535 N N . ALA A 1 72 ? -0.164 10.555 8.253 1.00 76.81 72 ALA A N 1
ATOM 536 C CA . ALA A 1 72 ? 0.932 11.452 8.603 1.00 76.81 72 ALA A CA 1
ATOM 537 C C . ALA A 1 72 ? 0.766 12.034 10.015 1.00 76.81 72 ALA A C 1
ATOM 539 O O . ALA A 1 72 ? 1.734 12.066 10.778 1.00 76.81 72 ALA A O 1
ATOM 540 N N . GLU A 1 73 ? -0.455 12.410 10.402 1.00 81.44 73 GLU A N 1
ATOM 541 C CA . GLU A 1 73 ? -0.755 12.884 11.757 1.00 81.44 73 GLU A CA 1
ATOM 542 C C . GLU A 1 73 ? -0.505 11.781 12.800 1.00 81.44 73 GLU A C 1
ATOM 544 O O . GLU A 1 73 ? 0.163 12.006 13.811 1.00 81.44 73 GLU A O 1
ATOM 549 N N . VAL A 1 74 ? -0.962 10.550 12.546 1.00 84.25 74 VAL A N 1
ATOM 550 C CA . VAL A 1 74 ? -0.732 9.420 13.467 1.00 84.25 74 VAL A CA 1
ATOM 551 C C . VAL A 1 74 ? 0.751 9.037 13.536 1.00 84.25 74 VAL A C 1
ATOM 553 O O . VAL A 1 74 ? 1.265 8.727 14.616 1.00 84.25 74 VAL A O 1
ATOM 556 N N . SER A 1 75 ? 1.466 9.095 12.413 1.00 82.69 75 SER A N 1
ATOM 557 C CA . SER A 1 75 ? 2.921 8.919 12.343 1.00 82.69 75 SER A CA 1
ATOM 558 C C . SER A 1 75 ? 3.641 9.946 13.216 1.00 82.69 75 SER A C 1
ATOM 560 O O . SER A 1 75 ? 4.483 9.565 14.033 1.00 82.69 75 SER A O 1
ATOM 562 N N . TRP A 1 76 ? 3.253 11.221 13.122 1.00 83.00 76 TRP A N 1
ATOM 563 C CA . TRP A 1 76 ? 3.805 12.299 13.939 1.00 83.00 76 TRP A CA 1
ATOM 564 C C . TRP A 1 76 ? 3.523 12.097 15.433 1.00 83.00 76 TRP A C 1
ATOM 566 O O . TRP A 1 76 ? 4.447 12.169 16.243 1.0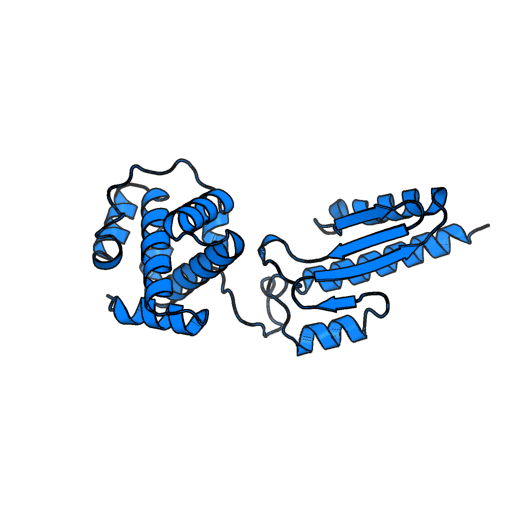0 83.00 76 TRP A O 1
ATOM 576 N N . LEU A 1 77 ? 2.281 11.758 15.798 1.00 81.38 77 LEU A N 1
ATOM 577 C CA . LEU A 1 77 ? 1.870 11.533 17.191 1.00 81.38 77 LEU A CA 1
ATOM 578 C C . LEU A 1 77 ? 2.573 10.338 17.844 1.00 81.38 77 LEU A C 1
ATOM 580 O O . LEU A 1 77 ? 2.835 10.348 19.046 1.00 81.38 77 LEU A O 1
ATOM 584 N N . THR A 1 78 ? 2.863 9.293 17.070 1.00 81.50 78 THR A N 1
ATOM 585 C CA . THR A 1 78 ? 3.457 8.049 17.585 1.00 81.50 78 THR A CA 1
ATOM 586 C C . THR A 1 78 ? 4.970 7.966 17.394 1.00 81.50 78 THR A C 1
ATOM 588 O O . THR A 1 78 ? 5.597 7.060 17.943 1.00 81.50 78 THR A O 1
ATOM 591 N N . GLY A 1 79 ? 5.568 8.884 16.629 1.00 81.38 79 GLY A N 1
ATOM 592 C CA . GLY A 1 79 ? 6.987 8.851 16.270 1.00 81.38 79 GLY A CA 1
ATOM 593 C C . GLY A 1 79 ? 7.370 7.659 15.386 1.00 81.38 79 GLY A C 1
ATOM 594 O O . GLY A 1 79 ? 8.520 7.224 15.420 1.00 81.38 79 GLY A O 1
ATOM 595 N N . THR A 1 80 ? 6.419 7.103 14.630 1.00 78.19 80 THR A N 1
ATOM 596 C CA . THR A 1 80 ? 6.639 5.929 13.767 1.00 78.19 80 THR A CA 1
ATOM 597 C C . THR A 1 80 ? 6.728 6.301 12.297 1.00 78.19 80 THR A C 1
ATOM 599 O O . THR A 1 80 ? 6.266 7.364 11.893 1.00 78.19 80 THR A O 1
ATOM 602 N N . ALA A 1 81 ? 7.339 5.440 11.477 1.00 74.62 81 ALA A N 1
ATOM 603 C CA . ALA A 1 81 ? 7.390 5.665 10.034 1.00 74.62 81 ALA A CA 1
ATOM 604 C C . ALA A 1 81 ? 5.969 5.644 9.422 1.00 74.62 81 ALA A C 1
ATOM 606 O O . ALA A 1 81 ? 5.132 4.877 9.900 1.00 74.62 81 ALA A O 1
ATOM 607 N N . PRO A 1 82 ? 5.685 6.404 8.346 1.00 66.31 82 PRO A N 1
ATOM 608 C CA . PRO A 1 82 ? 4.340 6.487 7.760 1.00 66.31 82 PRO A CA 1
ATOM 609 C C . PRO A 1 82 ? 3.728 5.132 7.375 1.00 66.31 82 PRO A C 1
ATOM 611 O O . PRO A 1 82 ? 2.555 4.883 7.637 1.00 66.31 82 PRO A O 1
ATOM 614 N N . GLU A 1 83 ? 4.530 4.217 6.822 1.00 65.62 83 GLU A N 1
ATOM 615 C CA . GLU A 1 83 ? 4.081 2.858 6.476 1.00 65.62 83 GLU A CA 1
ATOM 616 C C . GLU A 1 83 ? 3.635 2.058 7.712 1.00 65.62 83 GLU A C 1
ATOM 618 O O . GLU A 1 83 ? 2.649 1.322 7.679 1.00 65.62 83 GLU A O 1
ATOM 623 N N . GLU A 1 84 ? 4.351 2.222 8.825 1.00 73.44 84 GLU A N 1
ATOM 624 C CA . GLU A 1 84 ? 4.051 1.558 10.090 1.00 73.44 84 GLU A CA 1
ATOM 625 C C . GLU A 1 84 ? 2.829 2.183 10.773 1.00 73.44 84 GLU A C 1
ATOM 627 O O . GLU A 1 84 ? 1.968 1.465 11.286 1.00 73.44 84 GLU A O 1
ATOM 632 N N . ALA A 1 85 ? 2.712 3.512 10.724 1.00 77.50 85 ALA A N 1
ATOM 633 C CA . ALA A 1 85 ? 1.540 4.238 11.193 1.00 77.50 85 ALA A CA 1
ATOM 634 C C . ALA A 1 85 ? 0.279 3.801 10.439 1.00 77.50 85 ALA A C 1
ATOM 636 O O . ALA A 1 85 ? -0.735 3.518 11.071 1.00 77.50 85 ALA A O 1
ATOM 637 N N . ARG A 1 86 ? 0.355 3.642 9.112 1.00 78.75 86 ARG A N 1
ATOM 638 C CA . ARG A 1 86 ? -0.755 3.151 8.283 1.00 78.75 86 ARG A CA 1
ATOM 639 C C . ARG A 1 86 ? -1.239 1.775 8.729 1.00 78.75 86 ARG A C 1
ATOM 641 O O . ARG A 1 86 ? -2.428 1.602 8.983 1.00 78.75 86 ARG A O 1
ATOM 648 N N . ALA A 1 87 ? -0.326 0.815 8.887 1.00 72.00 87 ALA A N 1
ATOM 649 C CA . ALA A 1 87 ? -0.673 -0.535 9.338 1.00 72.00 87 ALA A CA 1
ATOM 650 C C . ALA A 1 87 ? -1.322 -0.532 10.735 1.00 72.00 87 ALA A C 1
ATOM 652 O O . ALA A 1 87 ? -2.291 -1.248 10.989 1.00 72.00 87 ALA A O 1
ATOM 653 N N . ARG A 1 88 ? -0.816 0.313 11.640 1.00 80.81 88 ARG A N 1
ATOM 654 C CA . ARG A 1 88 ? -1.360 0.496 12.992 1.00 80.81 88 ARG A CA 1
ATOM 655 C C . ARG A 1 88 ? -2.758 1.119 12.975 1.00 80.81 88 ARG A C 1
ATOM 657 O O . ARG A 1 88 ? -3.640 0.622 13.671 1.00 80.81 88 ARG A O 1
ATOM 664 N N . VAL A 1 89 ? -2.972 2.156 12.165 1.00 84.44 89 VAL A N 1
ATOM 665 C CA . VAL A 1 89 ? -4.278 2.808 11.972 1.00 84.44 89 VAL A CA 1
ATOM 666 C C . VAL A 1 89 ? -5.306 1.806 11.457 1.00 84.44 89 VAL A C 1
ATOM 668 O O . VAL A 1 89 ? -6.376 1.675 12.048 1.00 84.44 89 VAL A O 1
ATOM 671 N N . GLN A 1 90 ? -4.965 1.056 10.407 1.00 80.88 90 GLN A N 1
ATOM 672 C CA . GLN A 1 90 ? -5.847 0.038 9.831 1.00 80.88 90 GLN A CA 1
ATOM 673 C C . GLN A 1 90 ? -6.228 -1.024 10.865 1.00 80.88 90 GLN A C 1
ATOM 675 O O . GLN A 1 90 ? -7.404 -1.339 11.018 1.00 80.88 90 GLN A O 1
ATOM 680 N N . ALA A 1 91 ? -5.261 -1.528 11.638 1.00 79.62 91 ALA A N 1
ATOM 681 C CA . ALA A 1 91 ? -5.525 -2.501 12.694 1.00 79.62 91 ALA A CA 1
ATOM 682 C C . ALA A 1 91 ? -6.479 -1.956 13.768 1.00 79.62 91 ALA A C 1
ATOM 684 O O . ALA A 1 91 ? -7.421 -2.638 14.166 1.00 79.62 91 ALA A O 1
ATOM 685 N N . VAL A 1 92 ? -6.271 -0.718 14.223 1.00 84.75 92 VAL A N 1
ATOM 686 C CA . VAL A 1 92 ? -7.142 -0.084 15.223 1.00 84.75 92 VAL A CA 1
ATOM 687 C C . VAL A 1 92 ? -8.559 0.086 14.679 1.00 84.75 92 VAL A C 1
ATOM 689 O O . VAL A 1 92 ? -9.511 -0.334 15.335 1.00 84.75 92 VAL A O 1
ATOM 692 N N . LEU A 1 93 ? -8.707 0.663 13.484 1.00 83.06 93 LEU A N 1
ATOM 693 C CA . LEU A 1 93 ? -10.011 0.903 12.863 1.00 83.06 93 LEU A CA 1
ATOM 694 C C . LEU A 1 93 ? -10.748 -0.406 12.557 1.00 83.06 93 LEU A C 1
ATOM 696 O O . LEU A 1 93 ? -11.950 -0.506 12.800 1.00 83.06 93 LEU A O 1
ATOM 700 N N . PHE A 1 94 ? -10.032 -1.434 12.100 1.00 78.31 94 PHE A N 1
ATOM 701 C CA . PHE A 1 94 ? -10.590 -2.759 11.862 1.00 78.31 94 PHE A CA 1
ATOM 702 C C . PHE A 1 94 ? -11.116 -3.397 13.150 1.00 78.31 94 PHE A C 1
ATOM 704 O O . PHE A 1 94 ? -12.274 -3.819 13.202 1.00 78.31 94 PHE A O 1
ATOM 711 N N . ILE A 1 95 ? -10.312 -3.443 14.215 1.00 79.06 95 ILE A N 1
ATOM 712 C CA . ILE A 1 95 ? -10.749 -4.030 15.487 1.00 79.06 95 ILE A CA 1
ATOM 713 C C . ILE A 1 95 ? -11.901 -3.216 16.089 1.00 79.06 95 ILE A C 1
ATOM 715 O O . ILE A 1 95 ? -12.873 -3.809 16.561 1.00 79.06 95 ILE A O 1
ATOM 719 N N . LEU A 1 96 ? -11.857 -1.884 15.991 1.00 79.69 96 LEU A N 1
ATOM 720 C CA . LEU A 1 96 ? -12.955 -1.015 16.411 1.00 79.69 96 LEU A CA 1
ATOM 721 C C . LEU A 1 96 ? -14.241 -1.320 15.629 1.00 79.69 96 LEU A C 1
ATOM 723 O O . LEU A 1 96 ? -15.292 -1.466 16.243 1.00 79.69 96 LEU A O 1
ATOM 727 N N . SER A 1 97 ? -14.161 -1.529 14.310 1.00 77.62 97 SER A N 1
ATOM 728 C CA . SER A 1 97 ? -15.322 -1.884 13.476 1.00 77.62 97 SER A CA 1
ATOM 729 C C . SER A 1 97 ? -15.977 -3.203 13.870 1.00 77.62 97 SER A C 1
ATOM 731 O O . SER A 1 97 ? -17.191 -3.359 13.759 1.00 77.62 97 SER A O 1
ATOM 733 N N . ARG A 1 98 ? -15.185 -4.165 14.352 1.00 77.06 98 ARG A N 1
ATOM 734 C CA . ARG A 1 98 ? -15.693 -5.466 14.793 1.00 77.06 98 ARG A CA 1
ATOM 735 C C . ARG A 1 98 ? -16.349 -5.401 16.160 1.00 77.06 98 ARG A C 1
ATOM 737 O O . ARG A 1 98 ? -17.262 -6.178 16.427 1.00 77.06 98 ARG A O 1
ATOM 744 N N . GLN A 1 99 ? -15.830 -4.549 17.035 1.00 75.44 99 GLN A N 1
ATOM 745 C CA . GLN A 1 99 ? -16.266 -4.478 18.421 1.00 75.44 99 GLN A CA 1
ATOM 746 C C . GLN A 1 99 ? -17.398 -3.461 18.635 1.00 75.44 99 GLN A C 1
ATOM 748 O O . GLN A 1 99 ? -18.298 -3.729 19.424 1.00 75.44 99 GLN A O 1
ATOM 753 N N . GLU A 1 100 ? -17.381 -2.337 17.917 1.00 74.50 100 GLU A N 1
ATOM 754 C CA . GLU A 1 100 ? -18.375 -1.255 17.982 1.00 74.50 100 GLU A CA 1
ATOM 755 C C . GLU A 1 100 ? -18.833 -0.880 16.545 1.00 74.50 100 GLU A C 1
ATOM 757 O O . GLU A 1 100 ? -18.549 0.215 16.050 1.00 74.50 100 GLU A O 1
ATOM 762 N N . PRO A 1 101 ? -19.528 -1.790 15.827 1.00 72.25 101 PRO A N 1
ATOM 763 C CA . PRO A 1 101 ? -19.947 -1.567 14.438 1.00 72.25 101 PRO A CA 1
ATOM 764 C C . PRO A 1 101 ? -20.953 -0.419 14.293 1.00 72.25 101 PRO A C 1
ATOM 766 O O . PRO A 1 101 ? -20.976 0.252 13.263 1.00 72.25 101 PRO A O 1
ATOM 769 N N . GLU A 1 102 ? -21.776 -0.193 15.319 1.00 69.19 102 GLU A N 1
ATOM 770 C CA . GLU A 1 102 ? -22.769 0.885 15.356 1.00 69.19 102 GLU A CA 1
ATOM 771 C C . GLU A 1 102 ? -22.083 2.255 15.405 1.00 69.19 102 GLU A C 1
ATOM 773 O O . GLU A 1 102 ? -22.446 3.142 14.639 1.00 69.19 102 GLU A O 1
ATOM 778 N N . LEU A 1 103 ? -21.009 2.387 16.198 1.00 74.00 103 LEU A N 1
ATOM 779 C CA . LEU A 1 103 ? -20.236 3.624 16.302 1.00 74.00 103 LEU A CA 1
ATOM 780 C C . LEU A 1 103 ? -19.672 4.037 14.938 1.00 74.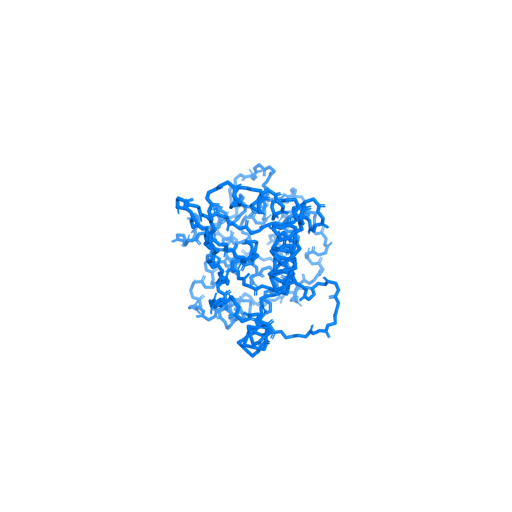00 103 LEU A C 1
ATOM 782 O O . LEU A 1 103 ? -19.942 5.136 14.478 1.00 74.00 103 LEU A O 1
ATOM 786 N N . LEU A 1 104 ? -18.930 3.157 14.255 1.00 73.62 104 LEU A N 1
ATOM 787 C CA . LEU A 1 104 ? -18.350 3.488 12.943 1.00 73.62 104 LEU A CA 1
ATOM 788 C C . LEU A 1 104 ? -19.395 3.590 11.821 1.00 73.62 104 LEU A C 1
ATOM 790 O O . LEU A 1 104 ? -19.146 4.257 10.815 1.00 73.62 104 LEU A O 1
ATOM 794 N N . GLY A 1 105 ? -20.543 2.926 11.968 1.00 70.25 105 GLY A N 1
ATOM 795 C CA . GLY A 1 105 ? -21.652 3.008 11.019 1.00 70.25 105 GLY A CA 1
ATOM 796 C C . GLY A 1 105 ? -22.327 4.381 10.998 1.00 70.25 105 GLY A C 1
ATOM 797 O O . GLY A 1 105 ? -22.782 4.808 9.938 1.00 70.25 105 GLY A O 1
ATOM 798 N N . GLU A 1 106 ? -22.354 5.073 12.138 1.00 76.12 106 GLU A N 1
ATOM 799 C CA . GLU A 1 106 ? -22.949 6.408 12.294 1.00 76.12 106 GLU A CA 1
ATOM 800 C C . GLU A 1 106 ? -21.989 7.558 11.942 1.00 76.12 106 GLU A C 1
ATOM 802 O O . GLU A 1 106 ? -22.438 8.683 11.716 1.00 76.12 106 GLU A O 1
ATOM 807 N N . LEU A 1 107 ? -20.681 7.289 11.845 1.00 77.62 107 LEU A N 1
ATOM 808 C CA . LEU A 1 107 ? -19.690 8.307 11.492 1.00 77.62 107 LEU A CA 1
ATOM 809 C C . LEU A 1 107 ? -19.673 8.615 9.987 1.00 77.62 107 LEU A C 1
ATOM 811 O O . LEU A 1 107 ? -19.497 7.746 9.120 1.00 77.62 107 LEU A O 1
ATOM 815 N N . GLU A 1 108 ? -19.751 9.905 9.674 1.00 72.88 108 GLU A N 1
ATOM 816 C CA . GLU A 1 108 ? -19.530 10.443 8.335 1.00 72.88 108 GLU A CA 1
ATOM 817 C C . GLU A 1 108 ? -18.030 10.605 8.081 1.00 72.88 108 GLU A C 1
ATOM 819 O O . GLU A 1 108 ? -17.461 11.688 8.153 1.00 72.88 108 GLU A O 1
ATOM 824 N N . LEU A 1 109 ? -17.370 9.485 7.787 1.00 71.69 109 LEU A N 1
ATOM 825 C CA . LEU A 1 109 ? -15.959 9.481 7.407 1.00 71.69 109 LEU A CA 1
ATOM 826 C C . LEU A 1 109 ? -15.782 9.738 5.900 1.00 71.69 109 LEU A C 1
ATOM 828 O O . LEU A 1 109 ? -16.546 9.169 5.104 1.00 71.69 109 LEU A O 1
ATOM 832 N N . PRO A 1 110 ? -14.755 10.514 5.493 1.00 70.31 110 PRO A N 1
ATOM 833 C CA . PRO A 1 110 ? -14.300 10.589 4.106 1.00 70.31 110 PRO A CA 1
ATOM 834 C C . PRO A 1 110 ? -14.074 9.198 3.497 1.00 70.31 110 PRO A C 1
ATOM 836 O O . PRO A 1 110 ? -13.688 8.262 4.200 1.00 70.31 110 PRO A O 1
ATOM 839 N N . GLY A 1 111 ? -14.312 9.058 2.187 1.00 61.69 111 GLY A N 1
ATOM 840 C CA . GLY A 1 111 ? -14.196 7.776 1.475 1.00 61.69 111 GLY A CA 1
ATOM 841 C C . GLY A 1 111 ? -12.826 7.119 1.652 1.00 61.69 111 GLY A C 1
ATOM 842 O O . GLY A 1 111 ? -12.758 5.953 2.030 1.00 61.69 111 GLY A O 1
ATOM 843 N N . ASP A 1 112 ? -11.764 7.910 1.513 1.00 63.81 112 ASP A N 1
ATOM 844 C CA . ASP A 1 112 ? -10.378 7.444 1.630 1.00 63.81 112 ASP A CA 1
ATOM 845 C C . ASP A 1 112 ? -10.057 6.924 3.048 1.00 63.81 112 ASP A C 1
ATOM 847 O O . ASP A 1 112 ? -9.344 5.940 3.218 1.00 63.81 112 ASP A O 1
ATOM 851 N N . ILE A 1 113 ? -10.660 7.515 4.090 1.00 70.00 113 ILE A N 1
ATOM 852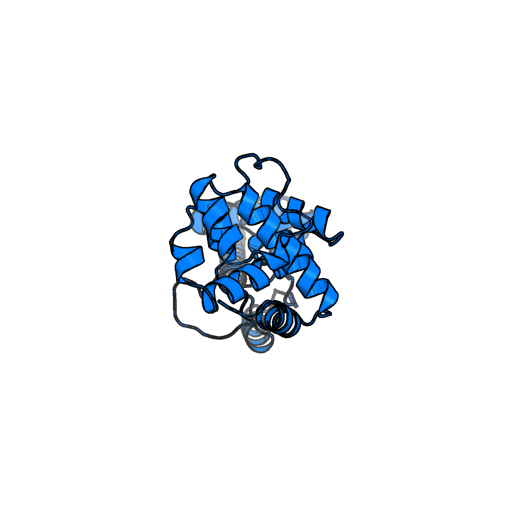 C CA . ILE A 1 113 ? -10.518 7.052 5.483 1.00 70.00 113 ILE A CA 1
ATOM 853 C C . ILE A 1 113 ? -11.371 5.805 5.737 1.00 70.00 113 ILE A C 1
ATOM 855 O O . ILE A 1 113 ? -10.975 4.908 6.481 1.00 70.00 113 ILE A O 1
ATOM 859 N N . ARG A 1 114 ? -12.548 5.707 5.113 1.00 70.25 114 ARG A N 1
ATOM 860 C CA . ARG A 1 114 ? -13.401 4.515 5.210 1.00 70.25 114 ARG A CA 1
ATOM 861 C C . ARG A 1 114 ? -12.723 3.292 4.581 1.00 70.25 114 ARG A C 1
ATOM 863 O O . ARG A 1 114 ? -12.927 2.179 5.069 1.00 70.25 114 ARG A O 1
ATOM 870 N N . ASP A 1 115 ? -11.880 3.487 3.572 1.00 66.69 115 ASP A N 1
ATOM 871 C CA . ASP A 1 115 ? -11.103 2.412 2.953 1.00 66.69 115 ASP A CA 1
ATOM 872 C C . ASP A 1 115 ? -10.062 1.802 3.912 1.00 66.69 115 ASP A C 1
ATOM 874 O O . ASP A 1 115 ? -9.838 0.589 3.856 1.00 66.69 115 ASP A O 1
ATOM 878 N N . LEU A 1 116 ? -9.541 2.569 4.884 1.00 67.75 116 LEU A N 1
ATOM 879 C CA . LEU A 1 116 ? -8.655 2.073 5.955 1.00 67.75 116 LEU A CA 1
ATOM 880 C C . LEU A 1 116 ? -9.326 1.065 6.906 1.00 67.75 116 LEU A C 1
ATOM 882 O O . LEU A 1 116 ? -8.631 0.327 7.601 1.00 67.75 116 LEU A O 1
ATOM 886 N N . ILE A 1 117 ? -10.662 1.041 6.978 1.00 68.88 117 ILE A N 1
ATOM 887 C CA . ILE A 1 117 ? -11.425 0.124 7.849 1.00 68.88 117 ILE A CA 1
ATOM 888 C C . ILE A 1 117 ? -11.458 -1.293 7.250 1.00 68.88 117 ILE A C 1
ATOM 890 O O . ILE A 1 117 ? -11.709 -2.276 7.952 1.00 68.88 117 ILE A O 1
ATOM 894 N N . SER A 1 118 ? -11.212 -1.412 5.942 1.00 57.44 118 SER A N 1
ATOM 895 C CA . SER A 1 118 ? -11.183 -2.700 5.258 1.00 57.44 118 SER A CA 1
ATOM 896 C C . SER A 1 118 ? -9.992 -3.531 5.742 1.00 57.44 118 SER A C 1
ATOM 898 O O . SER A 1 118 ? -8.853 -3.083 5.699 1.00 57.44 118 SER A O 1
ATOM 900 N N . ASP A 1 119 ? -10.301 -4.745 6.200 1.00 44.88 119 ASP A N 1
ATOM 901 C CA . ASP A 1 119 ? -9.409 -5.720 6.839 1.00 44.88 119 ASP A CA 1
ATOM 902 C C . ASP A 1 119 ? -7.966 -5.735 6.283 1.00 44.88 119 ASP A C 1
ATOM 904 O O . ASP A 1 119 ? -7.767 -6.100 5.117 1.00 44.88 119 ASP A O 1
ATOM 908 N N . PRO A 1 120 ? -6.941 -5.435 7.102 1.00 50.38 120 PRO A N 1
ATOM 909 C CA . PRO A 1 120 ? -5.566 -5.809 6.807 1.00 50.38 120 PRO A CA 1
ATOM 910 C C . PRO A 1 120 ? -5.366 -7.307 7.112 1.00 50.38 120 PRO A C 1
ATOM 912 O O . P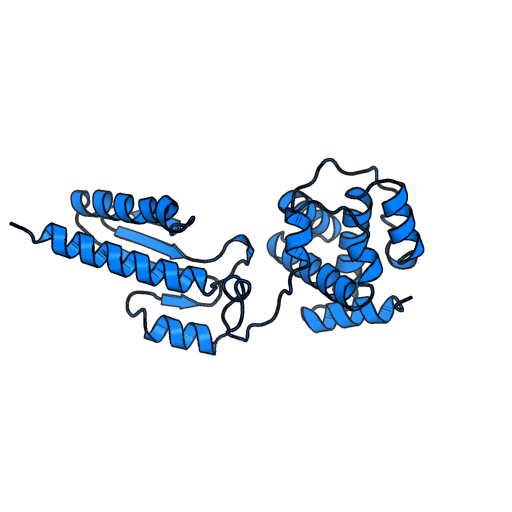RO A 1 120 ? -4.541 -7.684 7.942 1.00 50.38 120 PRO A O 1
ATOM 915 N N . ALA A 1 121 ? -6.128 -8.196 6.464 1.00 42.78 121 ALA A N 1
ATOM 916 C CA . ALA A 1 121 ? -6.004 -9.623 6.735 1.00 42.78 121 ALA A CA 1
ATOM 917 C C . ALA A 1 121 ? -4.626 -10.136 6.269 1.00 42.78 121 ALA A C 1
ATOM 919 O O . ALA A 1 121 ? -4.247 -9.912 5.109 1.00 42.78 121 ALA A O 1
ATOM 920 N N . PRO A 1 122 ? -3.891 -10.895 7.106 1.00 46.06 122 PRO A N 1
ATOM 921 C CA . PRO A 1 122 ? -2.858 -11.788 6.605 1.00 46.06 122 PRO A CA 1
ATOM 922 C C . PRO A 1 122 ? -3.557 -12.780 5.668 1.00 46.06 122 PRO A C 1
ATOM 924 O O . PRO A 1 122 ? -4.574 -13.364 6.034 1.00 46.06 122 PRO A O 1
ATOM 927 N N . GLY A 1 123 ? -3.079 -12.858 4.426 1.00 46.94 123 GLY A N 1
ATOM 928 C CA . GLY A 1 123 ? -3.894 -13.252 3.279 1.00 46.94 123 GLY A CA 1
ATOM 929 C C . GLY A 1 123 ? -4.670 -14.569 3.389 1.00 46.94 123 GLY A C 1
ATOM 930 O O . GLY A 1 123 ? -4.328 -15.487 4.130 1.00 46.94 123 GLY A O 1
ATOM 931 N N . GLY A 1 124 ? -5.709 -14.672 2.563 1.00 38.56 124 GLY A N 1
ATOM 932 C CA . GLY A 1 124 ? -6.355 -15.945 2.276 1.00 38.56 124 GLY A CA 1
ATOM 933 C C . GLY A 1 124 ? -7.799 -15.797 1.824 1.00 38.56 124 GLY A C 1
ATOM 934 O O . GLY A 1 124 ? -8.689 -15.562 2.633 1.00 38.56 124 GLY A O 1
ATOM 935 N N . GLY A 1 125 ? -8.045 -16.033 0.535 1.00 32.75 125 GLY A N 1
ATOM 936 C CA . GLY A 1 125 ? -9.368 -16.454 0.077 1.00 32.75 125 GLY A CA 1
ATOM 937 C C . GLY A 1 125 ? -9.855 -15.770 -1.189 1.00 32.75 125 GLY A C 1
ATOM 938 O O . GLY A 1 125 ? -10.395 -14.667 -1.170 1.00 32.75 125 GLY A O 1
ATOM 939 N N . ILE A 1 126 ? -9.763 -16.501 -2.299 1.00 43.56 126 ILE A N 1
ATOM 940 C CA . ILE A 1 126 ? -10.586 -16.284 -3.488 1.00 43.56 126 ILE A CA 1
ATOM 941 C C . ILE A 1 126 ? -12.055 -16.336 -3.057 1.00 43.56 126 ILE A C 1
ATOM 943 O O . ILE A 1 126 ? -12.579 -17.427 -2.914 1.00 43.56 126 ILE A O 1
ATOM 947 N N . THR A 1 127 ? -12.702 -15.187 -2.865 1.00 45.00 127 THR A N 1
ATOM 948 C CA . THR A 1 127 ? -14.116 -14.933 -3.202 1.00 45.00 127 THR A CA 1
ATOM 949 C C . THR A 1 127 ? -14.452 -13.472 -2.910 1.00 45.00 127 THR A C 1
ATOM 951 O O . THR A 1 127 ? -14.769 -13.103 -1.784 1.00 45.00 127 THR A O 1
ATOM 954 N N . GLY A 1 128 ? -14.416 -12.636 -3.944 1.00 35.06 128 GLY A N 1
ATOM 955 C CA . GLY A 1 128 ? -15.033 -11.312 -3.923 1.00 35.06 128 GLY A CA 1
ATOM 956 C C . GLY A 1 128 ? -14.203 -10.242 -4.640 1.00 35.06 128 GLY A C 1
ATOM 957 O O . GLY A 1 128 ? -12.978 -10.358 -4.689 1.00 35.06 128 GLY A O 1
ATOM 958 N N . PRO A 1 129 ? -14.834 -9.168 -5.151 1.00 35.97 129 PRO A N 1
ATOM 959 C CA . PRO A 1 129 ? -14.141 -8.034 -5.778 1.00 35.97 129 PRO A CA 1
ATOM 960 C C . PRO A 1 129 ? -13.059 -7.385 -4.890 1.00 35.97 129 PRO A C 1
ATOM 962 O O . PRO A 1 129 ? -12.147 -6.754 -5.408 1.00 35.97 129 PRO A O 1
ATOM 965 N N . ARG A 1 130 ? -13.129 -7.585 -3.563 1.00 4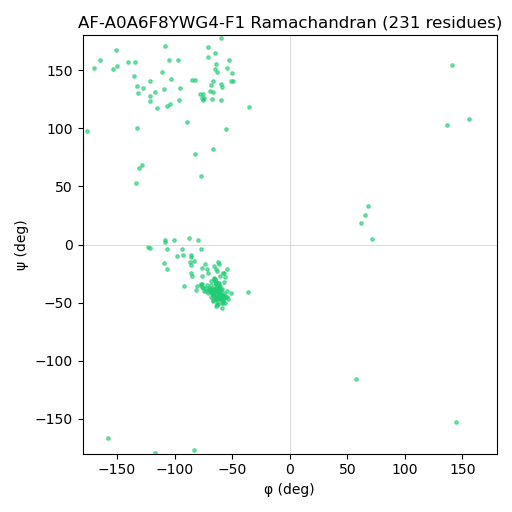3.06 130 ARG A N 1
ATOM 966 C CA . ARG A 1 130 ? -12.184 -7.073 -2.551 1.00 43.06 130 ARG A CA 1
ATOM 967 C C . ARG A 1 130 ? -10.949 -7.956 -2.305 1.00 43.06 130 ARG A C 1
ATOM 969 O O . ARG A 1 130 ? -10.011 -7.508 -1.666 1.00 43.06 130 ARG A O 1
ATOM 976 N N . GLY A 1 131 ? -10.900 -9.184 -2.831 1.00 48.25 131 GLY A N 1
ATOM 977 C CA . GLY A 1 131 ? -9.747 -10.086 -2.654 1.00 48.25 131 GLY A CA 1
ATOM 978 C C . GLY A 1 131 ? -8.536 -9.754 -3.538 1.00 48.25 131 GLY A C 1
ATOM 979 O O . GLY A 1 131 ? -7.508 -10.417 -3.449 1.00 48.25 131 GLY A O 1
ATOM 980 N N . GLN A 1 132 ? -8.651 -8.762 -4.426 1.00 54.75 132 GLN A N 1
ATOM 981 C CA . GLN A 1 132 ? -7.583 -8.414 -5.368 1.00 54.75 132 GLN A CA 1
ATOM 982 C C . GLN A 1 132 ? -6.542 -7.468 -4.767 1.00 54.75 132 GLN A C 1
ATOM 984 O O . GLN A 1 132 ? -5.391 -7.513 -5.188 1.00 54.75 132 GLN A O 1
ATOM 989 N N . THR A 1 133 ? -6.934 -6.654 -3.783 1.00 59.56 133 THR A N 1
ATOM 990 C CA . THR A 1 133 ? -6.071 -5.691 -3.084 1.00 59.56 133 THR A CA 1
ATOM 991 C C . THR A 1 133 ? -5.435 -6.269 -1.822 1.00 59.56 133 THR A C 1
ATOM 993 O O . THR A 1 133 ? -4.547 -5.647 -1.256 1.00 59.56 133 THR A O 1
ATOM 996 N N . ALA A 1 134 ? -5.835 -7.464 -1.383 1.00 61.19 134 ALA A N 1
ATOM 997 C CA . ALA A 1 134 ? -5.175 -8.136 -0.272 1.00 61.19 134 ALA A CA 1
ATOM 998 C C . ALA A 1 134 ? -3.739 -8.534 -0.652 1.00 61.19 134 ALA A C 1
ATOM 1000 O O . ALA A 1 134 ? -3.473 -8.984 -1.775 1.00 61.19 134 ALA A O 1
ATOM 1001 N N . ARG A 1 135 ? -2.812 -8.392 0.302 1.00 73.44 135 ARG A N 1
ATOM 1002 C CA . ARG A 1 135 ? -1.444 -8.899 0.164 1.00 73.44 135 ARG A CA 1
ATOM 1003 C C . ARG A 1 135 ? -1.477 -10.412 -0.058 1.00 73.44 135 ARG A C 1
ATOM 1005 O O . ARG A 1 135 ? -2.156 -11.133 0.669 1.00 73.44 135 ARG A O 1
ATOM 1012 N N . LEU A 1 136 ? -0.682 -10.890 -1.012 1.00 75.75 136 LEU A N 1
ATOM 1013 C CA . LEU A 1 136 ? -0.507 -12.322 -1.231 1.00 75.75 136 LEU A CA 1
ATOM 1014 C C . LEU A 1 136 ? 0.248 -12.974 -0.069 1.00 75.75 136 LEU A C 1
ATOM 1016 O O . LEU A 1 136 ? 1.272 -12.453 0.399 1.00 75.75 136 LEU A O 1
ATOM 1020 N N . THR A 1 137 ? -0.242 -14.143 0.339 1.00 76.81 137 THR A N 1
ATOM 1021 C CA . THR A 1 137 ? 0.484 -15.069 1.220 1.00 76.81 137 THR A CA 1
ATOM 1022 C C . THR A 1 137 ? 1.738 -15.622 0.538 1.00 76.81 137 THR A C 1
ATOM 1024 O O . THR A 1 137 ? 1.901 -15.509 -0.679 1.00 76.81 137 THR A O 1
ATOM 1027 N N . ASP A 1 138 ? 2.639 -16.222 1.316 1.00 71.69 138 ASP A N 1
ATOM 1028 C CA . ASP A 1 138 ? 3.892 -16.816 0.824 1.00 71.69 138 ASP A CA 1
ATOM 1029 C C . ASP A 1 138 ? 3.616 -17.895 -0.231 1.00 71.69 138 ASP A C 1
ATOM 1031 O O . ASP A 1 138 ? 4.221 -17.880 -1.306 1.00 71.69 138 ASP A O 1
ATOM 1035 N N . ASP A 1 139 ? 2.631 -18.759 0.022 1.00 71.50 139 ASP A N 1
ATOM 1036 C CA . ASP A 1 139 ? 2.232 -19.827 -0.898 1.00 71.50 139 ASP A CA 1
ATOM 1037 C C . ASP A 1 139 ? 1.598 -19.277 -2.184 1.00 71.50 139 ASP A C 1
ATOM 1039 O O . ASP A 1 139 ? 1.907 -19.739 -3.286 1.00 71.50 139 ASP A O 1
ATOM 1043 N N . GLU A 1 140 ? 0.739 -18.259 -2.080 1.00 78.38 140 GLU A N 1
ATOM 1044 C CA . GLU A 1 140 ? 0.128 -17.617 -3.250 1.00 78.38 140 GLU A CA 1
ATOM 1045 C C . GLU A 1 140 ? 1.161 -16.876 -4.098 1.00 78.38 140 GLU A C 1
ATOM 1047 O O . GLU A 1 140 ? 1.110 -16.944 -5.329 1.00 78.38 140 GLU A O 1
ATOM 1052 N N . LEU A 1 141 ? 2.109 -16.186 -3.460 1.00 83.69 141 LEU A N 1
ATOM 1053 C CA . LEU A 1 141 ? 3.187 -15.494 -4.151 1.00 83.69 141 LEU A CA 1
ATOM 1054 C C . LEU A 1 141 ? 4.124 -16.488 -4.841 1.00 83.69 141 LEU A C 1
ATOM 1056 O O . LEU A 1 141 ? 4.474 -16.284 -6.003 1.00 83.69 141 LEU A O 1
ATOM 1060 N N . ALA A 1 142 ? 4.489 -17.580 -4.167 1.00 84.44 142 ALA A N 1
ATOM 1061 C CA . ALA A 1 142 ? 5.296 -18.645 -4.753 1.00 84.44 142 ALA A CA 1
ATOM 1062 C C . ALA A 1 142 ? 4.592 -19.278 -5.963 1.00 84.44 142 ALA A C 1
ATOM 1064 O O . ALA A 1 142 ? 5.196 -19.425 -7.028 1.00 84.44 142 ALA A O 1
ATOM 1065 N N . ALA A 1 143 ? 3.296 -19.581 -5.845 1.00 88.81 143 ALA A N 1
ATOM 1066 C CA . ALA A 1 143 ? 2.495 -20.106 -6.948 1.00 88.81 143 ALA A CA 1
ATOM 1067 C C . ALA A 1 143 ? 2.359 -19.104 -8.109 1.00 88.81 143 ALA A C 1
ATOM 1069 O O . ALA A 1 143 ? 2.386 -19.494 -9.279 1.00 88.81 143 ALA A O 1
ATOM 1070 N N . ALA A 1 144 ? 2.232 -17.808 -7.816 1.00 90.75 144 ALA A N 1
ATOM 1071 C CA . ALA A 1 144 ? 2.182 -16.763 -8.834 1.00 90.75 144 ALA A CA 1
ATOM 1072 C C . ALA A 1 144 ? 3.517 -16.630 -9.581 1.00 90.75 144 ALA A C 1
ATOM 1074 O O . ALA A 1 144 ? 3.524 -16.645 -10.812 1.00 90.75 144 ALA A O 1
ATOM 1075 N N . LEU A 1 145 ? 4.638 -16.562 -8.855 1.00 94.38 145 LEU A N 1
ATOM 1076 C CA . LEU A 1 145 ? 5.983 -16.452 -9.428 1.00 94.38 145 LEU A CA 1
ATOM 1077 C C . LEU A 1 145 ? 6.379 -17.687 -10.241 1.00 94.38 145 LEU A C 1
ATOM 1079 O O . LEU A 1 145 ? 7.033 -17.548 -11.271 1.00 94.38 145 LEU A O 1
ATOM 1083 N N . ALA A 1 146 ? 5.904 -18.878 -9.868 1.00 93.81 146 ALA A N 1
ATOM 1084 C CA . ALA A 1 146 ? 6.081 -20.083 -10.681 1.00 93.81 146 ALA A CA 1
ATOM 1085 C C . ALA A 1 146 ? 5.485 -19.947 -12.099 1.00 93.81 146 ALA A C 1
ATOM 1087 O O . ALA A 1 146 ? 5.939 -20.616 -13.024 1.00 93.81 146 ALA A O 1
ATOM 1088 N N . ASN A 1 147 ? 4.496 -19.064 -12.282 1.00 93.38 147 ASN A N 1
ATOM 1089 C CA . ASN A 1 147 ? 3.868 -18.762 -13.571 1.00 93.38 147 ASN A CA 1
ATOM 1090 C C . ASN A 1 147 ? 4.382 -17.460 -14.217 1.00 93.38 147 ASN A C 1
ATOM 1092 O O . ASN A 1 147 ? 3.876 -17.059 -15.263 1.00 93.38 147 ASN A O 1
ATOM 1096 N N . LEU A 1 148 ? 5.365 -16.793 -13.608 1.00 96.38 148 LEU A N 1
ATOM 1097 C CA . LEU A 1 148 ? 5.962 -15.540 -14.071 1.00 96.38 148 LEU A CA 1
ATOM 1098 C C . LEU A 1 148 ? 7.495 -15.690 -14.119 1.00 96.38 148 LEU A C 1
ATOM 1100 O O . LEU A 1 148 ? 8.202 -15.069 -13.330 1.00 96.38 148 LEU A O 1
ATOM 1104 N N . PRO A 1 149 ? 8.042 -16.505 -15.039 1.00 93.62 149 PRO A N 1
ATOM 1105 C CA . PRO A 1 149 ? 9.444 -16.938 -14.996 1.00 93.62 149 PRO A CA 1
ATOM 1106 C C . PRO A 1 149 ? 10.468 -15.808 -15.189 1.00 93.62 149 PRO A C 1
ATOM 1108 O O . PRO A 1 149 ? 11.638 -15.981 -14.860 1.00 93.62 149 PRO A O 1
ATOM 1111 N N . TYR A 1 150 ? 10.048 -14.661 -15.731 1.00 94.75 150 TYR A N 1
ATOM 1112 C CA . TYR A 1 150 ? 10.896 -13.476 -15.904 1.00 94.75 150 TYR A CA 1
ATOM 1113 C C . TYR A 1 150 ? 10.804 -12.485 -14.741 1.00 94.75 150 TYR A C 1
ATOM 1115 O O . TYR A 1 150 ? 11.499 -11.468 -14.746 1.00 94.75 150 TYR A O 1
ATOM 1123 N N . TRP A 1 151 ? 9.937 -12.758 -13.768 1.00 97.31 151 TRP A N 1
ATOM 1124 C CA . TRP A 1 151 ? 9.744 -11.929 -12.591 1.00 97.31 151 TRP A CA 1
ATOM 1125 C C . TRP A 1 151 ? 10.428 -12.563 -11.388 1.00 97.31 151 TRP A C 1
ATOM 1127 O O . TRP A 1 151 ? 10.424 -13.775 -11.192 1.00 97.31 151 TRP A O 1
ATOM 1137 N N . THR A 1 152 ? 11.011 -11.717 -10.554 1.00 91.75 152 THR A N 1
ATOM 1138 C CA . THR A 1 152 ? 11.674 -12.105 -9.308 1.00 91.75 152 THR A CA 1
ATOM 1139 C C . THR A 1 152 ? 11.243 -11.163 -8.198 1.00 91.75 152 THR A C 1
ATOM 1141 O O . THR A 1 152 ? 10.821 -10.044 -8.469 1.00 91.75 152 THR A O 1
ATOM 1144 N N . GLY A 1 153 ? 11.337 -11.570 -6.937 1.00 92.06 153 GLY A N 1
ATOM 1145 C CA . GLY A 1 153 ? 11.032 -10.678 -5.822 1.00 92.06 153 GLY A CA 1
ATOM 1146 C C . GLY A 1 153 ? 10.379 -11.391 -4.655 1.00 92.06 153 GLY A C 1
ATOM 1147 O O . GLY A 1 153 ? 10.606 -12.576 -4.434 1.00 92.06 153 GLY A O 1
ATOM 1148 N N . GLY A 1 154 ? 9.596 -10.635 -3.893 1.00 82.88 154 GLY A N 1
ATOM 1149 C CA . GLY A 1 154 ? 8.970 -11.087 -2.658 1.00 82.88 154 GLY A CA 1
ATOM 1150 C C . GLY A 1 154 ? 7.750 -10.235 -2.324 1.00 82.88 154 GLY A C 1
ATOM 1151 O O . GLY A 1 154 ? 7.297 -9.435 -3.135 1.00 82.88 154 GLY A O 1
ATOM 1152 N N . HIS A 1 155 ? 7.243 -10.351 -1.101 1.00 75.38 155 HIS A N 1
ATOM 1153 C CA . HIS A 1 155 ? 5.995 -9.691 -0.701 1.00 75.38 155 HIS A CA 1
ATOM 1154 C C . HIS A 1 155 ? 5.965 -8.179 -0.863 1.00 75.38 155 HIS A C 1
ATOM 1156 O O . HIS A 1 155 ? 4.883 -7.622 -0.949 1.00 75.38 155 HIS A O 1
ATOM 1162 N N . ARG A 1 156 ? 7.119 -7.509 -0.866 1.00 76.81 156 ARG A N 1
ATOM 1163 C CA . ARG A 1 156 ? 7.185 -6.049 -0.996 1.00 76.81 156 ARG A CA 1
ATOM 1164 C C . ARG A 1 156 ? 7.061 -5.576 -2.436 1.00 76.81 156 ARG A C 1
ATOM 1166 O O . ARG A 1 156 ? 6.498 -4.521 -2.674 1.00 76.81 156 ARG A O 1
ATOM 1173 N N . ALA A 1 157 ? 7.609 -6.340 -3.373 1.00 85.06 157 ALA A N 1
ATOM 1174 C CA . ALA A 1 157 ? 7.550 -6.051 -4.796 1.00 85.06 157 ALA A CA 1
ATOM 1175 C C . ALA A 1 157 ? 8.062 -7.248 -5.594 1.00 85.06 157 ALA A C 1
ATOM 1177 O O . ALA A 1 157 ? 8.968 -7.966 -5.147 1.00 85.06 157 ALA A O 1
ATOM 1178 N N . ILE A 1 158 ? 7.556 -7.383 -6.815 1.00 96.38 158 ILE A N 1
ATOM 1179 C CA . ILE A 1 158 ? 8.172 -8.212 -7.850 1.00 96.38 158 ILE A CA 1
ATOM 1180 C C . ILE A 1 158 ? 8.725 -7.317 -8.957 1.00 96.38 158 ILE A C 1
ATOM 1182 O O . ILE A 1 158 ? 8.223 -6.222 -9.215 1.00 96.38 158 ILE A O 1
ATOM 1186 N N . ARG A 1 159 ? 9.809 -7.773 -9.576 1.00 95.50 159 ARG A N 1
ATOM 1187 C CA . ARG A 1 159 ? 10.596 -7.025 -10.545 1.00 95.50 159 ARG A CA 1
ATOM 1188 C C . ARG A 1 159 ? 10.940 -7.874 -11.751 1.00 95.50 159 ARG A C 1
ATOM 1190 O O . ARG A 1 159 ? 11.231 -9.063 -11.613 1.00 95.50 159 ARG A O 1
ATOM 1197 N N . ARG A 1 160 ? 10.978 -7.231 -12.911 1.00 96.75 160 ARG A N 1
ATOM 1198 C CA . ARG A 1 160 ? 11.467 -7.797 -14.166 1.00 96.75 160 ARG A CA 1
ATOM 1199 C C . ARG A 1 160 ? 12.423 -6.812 -14.820 1.00 96.75 160 ARG A C 1
ATOM 1201 O O . ARG A 1 160 ? 12.077 -5.649 -15.004 1.00 96.75 160 ARG A O 1
ATOM 1208 N N . THR A 1 161 ? 13.594 -7.290 -15.218 1.00 95.12 161 THR A N 1
ATOM 1209 C CA . THR A 1 161 ? 14.540 -6.503 -16.015 1.00 95.12 161 THR A CA 1
ATOM 1210 C C . THR A 1 161 ? 14.352 -6.820 -17.495 1.00 95.12 161 THR A C 1
ATOM 1212 O O . THR A 1 161 ? 14.213 -7.980 -17.888 1.00 95.12 161 THR A O 1
ATOM 1215 N N . VAL A 1 162 ? 14.323 -5.777 -18.316 1.00 93.38 162 VAL A N 1
ATOM 1216 C CA . VAL A 1 162 ? 14.193 -5.835 -19.771 1.00 93.38 162 VAL A CA 1
ATOM 1217 C C . VAL A 1 162 ? 15.406 -5.142 -20.372 1.00 93.38 162 VAL A C 1
ATOM 1219 O O . VAL A 1 162 ? 15.685 -4.001 -20.026 1.00 93.38 162 VAL A O 1
ATOM 1222 N N . GLN A 1 163 ? 16.104 -5.816 -21.281 1.00 91.31 163 GLN A N 1
ATOM 1223 C CA . GLN A 1 163 ? 17.219 -5.238 -22.025 1.00 91.31 163 GLN A CA 1
ATOM 1224 C C . GLN A 1 163 ? 16.921 -5.315 -23.520 1.00 91.31 163 GLN A C 1
ATOM 1226 O O . GLN A 1 163 ? 16.635 -6.394 -24.045 1.00 91.31 163 GLN A O 1
ATOM 1231 N N . LEU A 1 164 ? 16.950 -4.169 -24.195 1.00 87.50 164 LEU A N 1
ATOM 1232 C CA . LEU A 1 164 ? 16.654 -4.014 -25.619 1.00 87.50 164 LEU A CA 1
ATOM 1233 C C . LEU A 1 164 ? 17.458 -2.834 -26.180 1.00 87.50 164 LEU A C 1
ATOM 1235 O O . LEU A 1 164 ? 17.699 -1.882 -25.445 1.00 87.50 164 LEU A O 1
ATOM 1239 N N . PRO A 1 165 ? 17.783 -2.816 -27.487 1.00 88.19 165 PRO A N 1
ATOM 1240 C CA . PRO A 1 165 ? 18.345 -1.624 -28.124 1.00 88.19 165 PRO A CA 1
ATOM 1241 C C . PRO A 1 165 ? 17.514 -0.372 -27.799 1.00 88.19 165 PRO A C 1
ATOM 1243 O O . PRO A 1 165 ? 16.285 -0.458 -27.788 1.00 88.19 165 PRO A O 1
ATOM 1246 N N . GLU A 1 166 ? 18.152 0.778 -27.558 1.00 82.06 166 GLU A N 1
ATOM 1247 C CA . GLU A 1 166 ? 17.478 1.981 -27.028 1.00 82.06 166 GLU A CA 1
ATOM 1248 C C . GLU A 1 166 ? 16.221 2.394 -27.806 1.00 82.06 166 GLU A C 1
ATOM 1250 O O . GLU A 1 166 ? 15.199 2.720 -27.191 1.00 82.06 166 GLU A O 1
ATOM 1255 N N . ASP A 1 167 ? 16.280 2.333 -29.139 1.00 80.00 167 ASP A N 1
ATOM 1256 C CA . ASP A 1 167 ? 15.163 2.677 -30.028 1.00 80.00 167 ASP A CA 1
ATOM 1257 C C . ASP A 1 167 ? 13.949 1.757 -29.824 1.00 80.00 167 ASP A C 1
ATOM 1259 O O . ASP A 1 167 ? 12.795 2.186 -29.908 1.00 80.00 167 ASP A O 1
ATOM 1263 N N . ASN A 1 168 ? 14.204 0.484 -29.523 1.00 85.56 168 ASN A N 1
ATOM 1264 C CA . ASN A 1 168 ? 13.177 -0.518 -29.267 1.00 85.56 168 ASN A CA 1
ATOM 1265 C C . ASN A 1 168 ? 12.659 -0.428 -27.831 1.00 85.56 168 ASN A C 1
ATOM 1267 O O . ASN A 1 168 ? 11.453 -0.549 -27.603 1.00 85.56 168 ASN A O 1
ATOM 1271 N N . LEU A 1 169 ? 13.553 -0.174 -26.870 1.00 89.12 169 LEU A N 1
ATOM 1272 C CA . LEU A 1 169 ? 13.198 -0.040 -25.463 1.00 89.12 169 LEU A CA 1
ATOM 1273 C C . LEU A 1 169 ? 12.195 1.098 -25.251 1.00 89.12 169 LEU A C 1
ATOM 1275 O O . LEU A 1 169 ? 11.195 0.896 -24.570 1.00 89.12 169 LEU A O 1
ATOM 1279 N N . GLY A 1 170 ? 12.402 2.259 -25.883 1.00 89.50 170 GLY A N 1
ATOM 1280 C CA . GLY A 1 170 ? 11.473 3.392 -25.777 1.00 89.50 170 GLY A CA 1
ATOM 1281 C C . GLY A 1 170 ? 10.039 3.028 -26.179 1.00 89.50 170 GLY A C 1
ATOM 1282 O O . GLY A 1 170 ? 9.107 3.222 -25.402 1.00 89.50 170 GLY A O 1
ATOM 1283 N N . ARG A 1 171 ? 9.868 2.401 -27.350 1.00 87.56 171 ARG A N 1
ATOM 1284 C CA . ARG A 1 171 ? 8.548 1.982 -27.862 1.00 87.56 171 ARG A CA 1
ATOM 1285 C C . ARG A 1 171 ? 7.863 0.958 -26.960 1.00 87.56 171 ARG A C 1
ATOM 1287 O O . ARG A 1 171 ? 6.644 0.986 -26.782 1.00 87.56 171 ARG A O 1
ATOM 1294 N N . VAL A 1 172 ? 8.645 0.034 -26.408 1.00 89.94 172 VAL A N 1
ATOM 1295 C CA . VAL A 1 172 ? 8.158 -0.978 -25.467 1.00 89.94 172 VAL A CA 1
ATOM 1296 C C . VAL A 1 172 ? 7.671 -0.328 -24.174 1.00 89.94 172 VAL A C 1
ATOM 1298 O O . VAL A 1 172 ? 6.569 -0.636 -23.722 1.00 89.94 172 VAL A O 1
ATOM 1301 N N . LEU A 1 173 ? 8.446 0.599 -23.608 1.00 91.94 173 LEU A N 1
ATOM 1302 C CA . LEU A 1 173 ? 8.068 1.308 -22.386 1.00 91.94 173 LEU A CA 1
ATOM 1303 C C . LEU A 1 173 ? 6.806 2.159 -22.589 1.00 91.94 173 LEU A C 1
ATOM 1305 O O . LEU A 1 173 ? 5.913 2.118 -21.752 1.00 91.94 173 LEU A O 1
ATOM 1309 N N . GLU A 1 174 ? 6.648 2.825 -23.736 1.00 90.50 174 GLU A N 1
ATOM 1310 C CA . GLU A 1 174 ? 5.403 3.533 -24.083 1.00 90.50 174 GLU A CA 1
ATOM 1311 C C . GLU A 1 174 ? 4.188 2.593 -24.183 1.00 90.50 174 GLU A C 1
ATOM 1313 O O . GLU A 1 174 ? 3.063 2.951 -23.827 1.00 90.50 174 GLU A O 1
ATOM 1318 N N . ARG A 1 175 ? 4.371 1.361 -24.679 1.00 89.94 175 ARG A N 1
ATOM 1319 C CA . ARG A 1 175 ? 3.298 0.353 -24.682 1.00 89.94 175 ARG A CA 1
ATOM 1320 C C . ARG A 1 175 ? 2.942 -0.094 -23.266 1.00 89.94 175 ARG A C 1
ATOM 1322 O O . ARG A 1 175 ? 1.756 -0.276 -23.001 1.00 89.94 175 ARG A O 1
ATOM 1329 N N . ILE A 1 176 ? 3.936 -0.251 -22.398 1.00 91.62 176 ILE A N 1
ATOM 1330 C CA . ILE A 1 176 ? 3.750 -0.620 -20.992 1.00 91.62 176 ILE A CA 1
ATOM 1331 C C . ILE A 1 176 ? 3.040 0.500 -20.220 1.00 91.62 176 ILE A C 1
ATOM 1333 O O . ILE A 1 176 ? 2.096 0.209 -19.494 1.00 91.62 176 ILE A O 1
ATOM 1337 N N . GLU A 1 177 ? 3.404 1.769 -20.420 1.00 88.81 177 GLU A N 1
ATOM 1338 C CA . GLU A 1 177 ? 2.718 2.896 -19.765 1.00 88.81 177 GLU A CA 1
ATOM 1339 C C . GLU A 1 177 ? 1.244 3.002 -20.167 1.00 88.81 177 GLU A C 1
ATOM 1341 O O . GLU A 1 177 ? 0.402 3.315 -19.329 1.00 88.81 177 GLU A O 1
ATOM 1346 N N . ARG A 1 178 ? 0.884 2.638 -21.407 1.00 88.81 178 ARG A N 1
ATOM 1347 C CA . ARG A 1 178 ? -0.527 2.570 -21.842 1.00 88.81 178 ARG A CA 1
ATOM 1348 C C . ARG A 1 178 ? -1.367 1.545 -21.078 1.00 88.81 178 ARG A C 1
ATOM 1350 O O . ARG A 1 178 ? -2.591 1.623 -21.119 1.00 88.81 178 ARG A O 1
ATOM 1357 N N . LEU A 1 179 ? -0.755 0.612 -20.344 1.00 85.00 179 LEU A N 1
ATOM 1358 C CA . LEU A 1 179 ? -1.506 -0.251 -19.428 1.00 85.00 179 LEU A CA 1
ATOM 1359 C C . LEU A 1 179 ? -2.180 0.550 -18.310 1.00 85.00 179 LEU A C 1
ATOM 1361 O O . LEU A 1 179 ? -3.198 0.104 -17.790 1.00 85.00 179 LEU A O 1
ATOM 1365 N N . ARG A 1 180 ? -1.686 1.755 -17.995 1.00 83.19 180 ARG A N 1
ATOM 1366 C CA . ARG A 1 180 ? -2.348 2.679 -17.071 1.00 83.19 180 ARG A CA 1
ATOM 1367 C C . ARG A 1 180 ? -3.756 3.037 -17.536 1.00 83.19 180 ARG A C 1
ATOM 1369 O O . ARG A 1 180 ? -4.656 3.066 -16.707 1.00 83.19 180 ARG A O 1
ATOM 1376 N N . ASP A 1 181 ? -3.956 3.216 -18.838 1.00 82.25 181 ASP A N 1
ATOM 1377 C CA . ASP A 1 181 ? -5.272 3.511 -19.413 1.00 82.25 181 ASP A CA 1
ATOM 1378 C C . ASP A 1 181 ? -6.164 2.257 -19.458 1.00 82.25 181 ASP A C 1
ATOM 1380 O O . ASP A 1 181 ? -7.366 2.338 -19.219 1.00 82.25 181 ASP A O 1
ATOM 1384 N N . GLU A 1 182 ? -5.584 1.083 -19.742 1.00 81.25 182 GLU A N 1
ATOM 1385 C CA . GLU A 1 182 ? -6.322 -0.189 -19.858 1.00 81.25 182 GLU A CA 1
ATOM 1386 C C . GLU A 1 182 ? -6.724 -0.781 -18.493 1.00 81.25 182 GLU A C 1
ATOM 1388 O O . GLU A 1 182 ? -7.784 -1.391 -18.363 1.00 81.25 182 GLU A O 1
ATOM 1393 N N . MET A 1 183 ? -5.864 -0.640 -17.483 1.00 80.06 183 MET A N 1
ATOM 1394 C CA . MET A 1 183 ? -5.970 -1.327 -16.189 1.00 80.06 183 MET A CA 1
ATOM 1395 C C . MET A 1 183 ? -6.061 -0.371 -14.995 1.00 80.06 183 MET A C 1
ATOM 1397 O O . MET A 1 183 ? -6.139 -0.830 -13.856 1.00 80.06 183 MET A O 1
ATOM 1401 N N . GLY A 1 184 ? -5.977 0.943 -15.219 1.00 79.06 184 GLY A N 1
ATOM 1402 C CA . GLY A 1 184 ? -5.850 1.939 -14.150 1.00 79.06 184 GLY A CA 1
ATOM 1403 C C . GLY A 1 184 ? -4.482 1.935 -13.455 1.00 79.06 184 GLY A C 1
ATOM 1404 O O . GLY A 1 184 ? -4.297 2.642 -12.468 1.00 79.06 184 GLY A O 1
ATOM 1405 N N . ARG A 1 185 ? -3.515 1.129 -13.926 1.00 84.75 185 ARG A N 1
ATOM 1406 C CA . ARG A 1 185 ? -2.185 0.974 -13.314 1.00 84.75 185 ARG A CA 1
ATOM 1407 C C . ARG A 1 185 ? -1.111 0.561 -14.321 1.00 84.75 185 ARG A C 1
ATOM 1409 O O . ARG A 1 185 ? -1.393 -0.147 -15.281 1.00 84.75 185 ARG A O 1
ATOM 1416 N N . ALA A 1 186 ? 0.126 0.958 -14.048 1.00 88.94 186 ALA A N 1
ATOM 1417 C CA . ALA A 1 186 ? 1.323 0.574 -14.794 1.00 88.94 186 ALA A CA 1
ATOM 1418 C C . ALA A 1 186 ? 2.484 0.319 -13.812 1.00 88.94 186 ALA A C 1
ATOM 1420 O O . ALA A 1 186 ? 2.413 0.793 -12.673 1.00 88.94 186 ALA A O 1
ATOM 1421 N N . PRO A 1 187 ? 3.505 -0.467 -14.204 1.00 91.50 187 PRO A N 1
ATOM 1422 C CA . PRO A 1 187 ? 4.688 -0.687 -13.379 1.00 91.50 187 PRO A CA 1
ATOM 1423 C C . PRO A 1 187 ? 5.479 0.601 -13.162 1.00 91.50 187 PRO A C 1
ATOM 1425 O O . PRO A 1 187 ? 5.458 1.501 -13.997 1.00 91.50 187 PRO A O 1
ATOM 1428 N N . ASP A 1 188 ? 6.238 0.638 -12.073 1.00 90.88 188 ASP A N 1
ATOM 1429 C CA . ASP A 1 188 ? 7.296 1.623 -11.900 1.00 90.88 188 ASP A CA 1
ATOM 1430 C C . ASP A 1 188 ? 8.487 1.248 -12.772 1.00 90.88 188 ASP A C 1
ATOM 1432 O O . ASP A 1 188 ? 8.942 0.101 -12.757 1.00 90.88 188 ASP A O 1
ATOM 1436 N N . VAL A 1 189 ? 8.967 2.215 -13.552 1.00 93.38 189 VAL A N 1
ATOM 1437 C CA . VAL A 1 189 ? 10.015 2.009 -14.550 1.00 93.38 189 VAL A CA 1
ATOM 1438 C C . VAL A 1 189 ? 11.258 2.791 -14.157 1.00 93.38 189 VAL A C 1
ATOM 1440 O O . VAL A 1 189 ? 11.262 4.020 -14.149 1.00 93.38 189 VAL A O 1
ATOM 1443 N N . GLU A 1 190 ? 12.341 2.068 -13.908 1.00 92.56 190 GLU A N 1
ATOM 1444 C CA . GLU A 1 190 ? 13.682 2.631 -13.777 1.00 92.56 190 GLU A CA 1
ATOM 1445 C C . GLU A 1 190 ? 14.480 2.275 -15.030 1.00 92.56 190 GLU A C 1
ATOM 1447 O O . GLU A 1 190 ? 14.653 1.095 -15.339 1.00 92.56 190 GLU A O 1
ATOM 1452 N N . ARG A 1 191 ? 14.946 3.279 -15.779 1.00 92.31 191 ARG A N 1
ATOM 1453 C CA . ARG A 1 191 ? 15.717 3.078 -17.013 1.00 92.31 191 ARG A CA 1
ATOM 1454 C C . ARG A 1 191 ? 17.179 3.460 -16.811 1.00 92.31 191 ARG A C 1
ATOM 1456 O O . ARG A 1 191 ? 17.467 4.548 -16.324 1.00 92.31 191 ARG A O 1
ATOM 1463 N N . ASP A 1 192 ? 18.068 2.595 -17.282 1.00 92.12 192 ASP A N 1
ATOM 1464 C CA . ASP A 1 192 ? 19.508 2.813 -17.378 1.00 92.12 192 ASP A CA 1
ATOM 1465 C C . ASP A 1 192 ? 19.984 2.382 -18.775 1.00 92.12 192 ASP A C 1
ATOM 1467 O O . ASP A 1 192 ? 20.089 1.194 -19.082 1.00 92.12 192 ASP A O 1
ATOM 1471 N N . GLY A 1 193 ? 20.175 3.359 -19.668 1.00 90.81 193 GLY A N 1
ATOM 1472 C CA . GLY A 1 193 ? 20.564 3.125 -21.062 1.00 90.81 193 GLY A CA 1
ATOM 1473 C C . GLY A 1 193 ? 19.596 2.220 -21.839 1.00 90.81 193 GLY A C 1
ATOM 1474 O O . GLY A 1 193 ? 18.432 2.576 -22.074 1.00 90.81 193 GLY A O 1
ATOM 1475 N N . ASP A 1 194 ? 20.109 1.057 -22.252 1.00 91.88 194 ASP A N 1
ATOM 1476 C CA . ASP A 1 194 ? 19.423 -0.004 -23.006 1.00 91.88 194 ASP A CA 1
ATOM 1477 C C . ASP A 1 194 ? 18.696 -1.018 -22.097 1.00 91.88 194 ASP A C 1
ATOM 1479 O O . ASP A 1 194 ? 18.143 -2.017 -22.564 1.00 91.88 194 ASP A O 1
ATOM 1483 N N . THR A 1 195 ? 18.675 -0.755 -20.790 1.00 92.25 195 THR A N 1
ATOM 1484 C CA . THR A 1 195 ? 18.087 -1.617 -19.769 1.00 92.25 195 THR A CA 1
ATOM 1485 C C . THR A 1 195 ? 16.997 -0.871 -18.997 1.00 92.25 195 THR A C 1
ATOM 1487 O O . THR A 1 195 ? 17.121 0.309 -18.676 1.00 92.25 195 THR A O 1
ATOM 1490 N N . ALA A 1 196 ? 15.902 -1.557 -18.679 1.00 95.38 196 ALA A N 1
ATOM 1491 C CA . ALA A 1 196 ? 14.847 -1.056 -17.806 1.00 95.38 196 ALA A CA 1
ATOM 1492 C C . ALA A 1 196 ? 14.463 -2.100 -16.757 1.00 95.38 196 ALA A C 1
ATOM 1494 O O . ALA A 1 196 ? 14.281 -3.278 -17.071 1.00 95.38 196 ALA A O 1
ATOM 1495 N N . THR A 1 197 ? 14.294 -1.664 -15.514 1.00 96.19 197 THR A N 1
ATOM 1496 C CA . THR A 1 197 ? 13.742 -2.470 -14.426 1.00 96.19 197 THR A CA 1
ATOM 1497 C C . THR A 1 197 ? 12.306 -2.043 -14.176 1.00 96.19 197 THR A C 1
ATOM 1499 O O . THR A 1 197 ? 12.028 -0.888 -13.864 1.00 96.19 197 THR A O 1
ATOM 1502 N N . LEU A 1 198 ? 11.395 -2.998 -14.323 1.00 95.94 198 LEU A N 1
ATOM 1503 C CA . LEU A 1 198 ? 9.975 -2.846 -14.053 1.00 95.94 198 LEU A CA 1
ATOM 1504 C C . LEU A 1 198 ? 9.706 -3.362 -12.646 1.00 95.94 198 LEU A C 1
ATOM 1506 O O . LEU A 1 198 ? 10.021 -4.516 -12.358 1.00 95.94 198 LEU A O 1
ATOM 1510 N N . THR A 1 199 ? 9.111 -2.542 -11.789 1.00 94.88 199 THR A N 1
ATOM 1511 C CA . THR A 1 199 ? 8.729 -2.906 -10.421 1.00 94.88 199 THR A CA 1
ATOM 1512 C C . THR A 1 199 ? 7.216 -2.816 -10.275 1.00 94.88 199 THR A C 1
ATOM 1514 O O . THR A 1 199 ? 6.615 -1.814 -10.655 1.00 94.88 199 THR A O 1
ATOM 1517 N N . VAL A 1 200 ? 6.582 -3.850 -9.716 1.00 91.69 200 VAL A N 1
ATOM 1518 C CA . VAL A 1 200 ? 5.146 -3.824 -9.397 1.00 91.69 200 VAL A CA 1
ATOM 1519 C C . VAL A 1 200 ? 4.894 -4.219 -7.949 1.00 91.69 200 VAL A C 1
ATOM 1521 O O . VAL A 1 200 ? 5.462 -5.181 -7.422 1.00 91.69 200 VAL A O 1
ATOM 1524 N N . TYR A 1 201 ? 4.040 -3.426 -7.318 1.00 86.94 201 TYR A N 1
ATOM 1525 C CA . TYR A 1 201 ? 3.441 -3.637 -6.011 1.00 86.94 201 TYR A CA 1
ATOM 1526 C C . TYR A 1 201 ? 2.252 -2.679 -5.883 1.00 86.94 201 TYR A C 1
ATOM 1528 O O . TYR A 1 201 ? 2.160 -1.659 -6.577 1.00 86.94 201 TYR A O 1
ATOM 1536 N N . THR A 1 202 ? 1.324 -2.987 -4.988 1.00 79.19 202 THR A N 1
ATOM 1537 C CA . THR A 1 202 ? 0.178 -2.125 -4.730 1.00 79.19 202 THR A CA 1
ATOM 1538 C C . THR A 1 202 ? 0.562 -1.136 -3.644 1.00 79.19 202 THR A C 1
ATOM 1540 O O . THR A 1 202 ? 0.652 -1.499 -2.475 1.00 79.19 202 THR A O 1
ATOM 1543 N N . ARG A 1 203 ? 0.800 0.120 -4.042 1.00 72.69 203 ARG A N 1
ATOM 1544 C CA . ARG A 1 203 ? 1.310 1.180 -3.156 1.00 72.69 203 ARG A CA 1
ATOM 1545 C C . ARG A 1 203 ? 0.486 1.379 -1.893 1.00 72.69 203 ARG A C 1
ATOM 1547 O O . ARG A 1 203 ? 1.059 1.384 -0.814 1.00 72.69 203 ARG A O 1
ATOM 1554 N N . SER A 1 204 ? -0.838 1.443 -2.019 1.00 57.06 204 SER A N 1
ATOM 1555 C CA . SER A 1 204 ? -1.759 1.601 -0.882 1.00 57.06 204 SER A CA 1
ATOM 1556 C C . SER A 1 204 ? -1.695 0.454 0.138 1.00 57.06 204 SER A C 1
ATOM 1558 O O . SER A 1 204 ? -2.162 0.595 1.267 1.00 57.06 204 SER A O 1
ATOM 1560 N N . VAL A 1 205 ? -1.107 -0.683 -0.245 1.00 60.09 205 VAL A N 1
ATOM 1561 C CA . VAL A 1 205 ? -0.958 -1.891 0.580 1.00 60.09 205 VAL A CA 1
ATOM 1562 C C . VAL A 1 205 ? 0.509 -2.111 0.986 1.00 60.09 205 VAL A C 1
ATOM 1564 O O . VAL A 1 205 ? 0.791 -2.897 1.885 1.00 60.09 205 VAL A O 1
ATOM 1567 N N . GLY A 1 206 ? 1.467 -1.450 0.326 1.00 71.31 206 GLY A N 1
ATOM 1568 C CA . GLY A 1 206 ? 2.905 -1.657 0.543 1.00 71.31 206 GLY A CA 1
ATOM 1569 C C . GLY A 1 206 ? 3.385 -3.080 0.220 1.00 71.31 206 GLY A C 1
ATOM 1570 O O . GLY A 1 206 ? 4.434 -3.515 0.701 1.00 71.31 206 GLY A O 1
ATOM 1571 N N . ALA A 1 207 ? 2.604 -3.837 -0.555 1.00 77.25 207 ALA A N 1
ATOM 1572 C CA . ALA A 1 207 ? 2.870 -5.241 -0.830 1.00 77.25 207 ALA A CA 1
ATOM 1573 C C . ALA A 1 207 ? 2.345 -5.690 -2.198 1.00 77.25 207 ALA A C 1
ATOM 1575 O O . ALA A 1 207 ? 1.558 -5.005 -2.853 1.00 77.25 207 ALA A O 1
ATOM 1576 N N . VAL A 1 208 ? 2.785 -6.875 -2.614 1.00 84.00 208 VAL A N 1
ATOM 1577 C CA . VAL A 1 208 ? 2.317 -7.565 -3.815 1.00 84.00 208 VAL A CA 1
ATOM 1578 C C . VAL A 1 208 ? 0.940 -8.151 -3.545 1.00 84.00 208 VAL A C 1
ATOM 1580 O O . VAL A 1 208 ? 0.747 -8.934 -2.611 1.00 84.00 208 VAL A O 1
ATOM 1583 N N . THR A 1 209 ? -0.005 -7.780 -4.395 1.00 84.50 209 THR A N 1
ATOM 1584 C CA . THR A 1 209 ? -1.390 -8.245 -4.379 1.00 84.50 209 THR A CA 1
ATOM 1585 C C . THR A 1 209 ? -1.700 -9.006 -5.666 1.00 84.50 209 THR A C 1
ATOM 1587 O O . THR A 1 209 ? -0.854 -9.157 -6.555 1.00 84.50 209 THR A O 1
ATOM 1590 N N . ARG A 1 210 ? -2.938 -9.485 -5.815 1.00 85.94 210 ARG A N 1
ATOM 1591 C CA . ARG A 1 210 ? -3.359 -10.153 -7.054 1.00 85.94 210 ARG A CA 1
ATOM 1592 C C . ARG A 1 210 ? -3.330 -9.203 -8.257 1.00 85.94 210 ARG A C 1
ATOM 1594 O O . ARG A 1 210 ? -2.986 -9.640 -9.352 1.00 85.94 210 ARG A O 1
ATOM 1601 N N . LEU A 1 211 ? -3.603 -7.913 -8.037 1.00 86.88 211 LEU A N 1
ATOM 1602 C CA . LEU A 1 211 ? -3.530 -6.880 -9.077 1.00 86.88 211 LEU A CA 1
ATOM 1603 C C . LEU A 1 211 ? -2.120 -6.745 -9.662 1.00 86.88 211 LEU A C 1
ATOM 1605 O O . LEU A 1 211 ? -1.969 -6.499 -10.856 1.00 86.88 211 LEU A O 1
ATOM 1609 N N . ASP A 1 212 ? -1.091 -6.915 -8.832 1.00 93.00 212 ASP A N 1
ATOM 1610 C CA . ASP A 1 212 ? 0.307 -6.845 -9.266 1.00 93.00 212 ASP A CA 1
ATOM 1611 C C . ASP A 1 212 ? 0.693 -8.037 -10.134 1.00 93.00 212 ASP A C 1
ATOM 1613 O O . ASP A 1 212 ? 1.389 -7.880 -11.135 1.00 93.00 212 ASP A O 1
ATOM 1617 N N . VAL A 1 213 ? 0.190 -9.224 -9.792 1.00 94.31 213 VAL A N 1
ATOM 1618 C CA . VAL A 1 213 ? 0.379 -10.436 -10.597 1.00 94.31 213 VAL A CA 1
ATOM 1619 C C . VAL A 1 213 ? -0.327 -10.307 -11.948 1.00 94.31 213 VAL A C 1
ATOM 1621 O O . VAL A 1 213 ? 0.239 -10.681 -12.975 1.00 94.31 213 VAL A O 1
ATOM 1624 N N . ASP A 1 214 ? -1.542 -9.759 -11.977 1.00 92.75 214 ASP A N 1
ATOM 1625 C CA . ASP A 1 214 ? -2.280 -9.547 -13.227 1.00 92.75 214 ASP A CA 1
ATOM 1626 C C . ASP A 1 214 ? -1.617 -8.477 -14.106 1.00 92.75 214 ASP A C 1
ATOM 1628 O O . ASP A 1 214 ? -1.473 -8.676 -15.316 1.00 92.75 214 ASP A O 1
ATOM 1632 N N . LEU A 1 215 ? -1.119 -7.392 -13.502 1.00 94.06 215 LEU A N 1
ATOM 1633 C CA . LEU A 1 215 ? -0.310 -6.394 -14.200 1.00 94.06 215 LEU A CA 1
ATOM 1634 C C . LEU A 1 215 ? 0.977 -7.012 -14.766 1.00 94.06 215 LEU A C 1
ATOM 1636 O O . LEU A 1 215 ? 1.286 -6.792 -15.935 1.00 94.06 215 LEU A O 1
ATOM 1640 N N . ALA A 1 216 ? 1.694 -7.829 -13.989 1.00 96.50 216 ALA A N 1
ATOM 1641 C CA . ALA A 1 216 ? 2.903 -8.521 -14.439 1.00 96.50 216 ALA A CA 1
ATOM 1642 C C . ALA A 1 216 ? 2.638 -9.424 -15.657 1.00 96.50 216 ALA A C 1
ATOM 1644 O O . ALA A 1 216 ? 3.379 -9.378 -16.640 1.00 96.50 216 ALA A O 1
ATOM 1645 N N . ARG A 1 217 ? 1.530 -10.179 -15.655 1.00 95.19 217 ARG A N 1
ATOM 1646 C CA . ARG A 1 217 ? 1.108 -10.978 -16.821 1.00 95.19 217 ARG A CA 1
ATOM 1647 C C . ARG A 1 217 ? 0.806 -10.112 -18.038 1.00 95.19 217 ARG A C 1
ATOM 1649 O O . ARG A 1 217 ? 1.146 -10.485 -19.161 1.00 95.19 217 ARG A O 1
ATOM 1656 N N . ARG A 1 218 ? 0.153 -8.964 -17.843 1.00 93.69 218 ARG A N 1
ATOM 1657 C CA . ARG A 1 218 ? -0.189 -8.071 -18.953 1.00 93.69 218 ARG A CA 1
ATOM 1658 C C . ARG A 1 218 ? 1.046 -7.390 -19.537 1.00 93.69 218 ARG A C 1
ATOM 1660 O O . ARG A 1 218 ? 1.137 -7.266 -20.756 1.00 93.69 218 ARG A O 1
ATOM 1667 N N . VAL A 1 219 ? 2.006 -7.022 -18.692 1.00 94.88 219 VAL A N 1
ATOM 1668 C CA . VAL A 1 219 ? 3.333 -6.551 -19.106 1.00 94.88 219 VAL A CA 1
ATOM 1669 C C . VAL A 1 219 ? 4.043 -7.618 -19.939 1.00 94.88 219 VAL A C 1
ATOM 1671 O O . VAL A 1 219 ? 4.542 -7.304 -21.017 1.00 94.88 219 VAL A O 1
ATOM 1674 N N . ASP A 1 220 ? 4.033 -8.882 -19.507 1.00 93.94 220 ASP A N 1
ATOM 1675 C CA . ASP A 1 220 ? 4.618 -9.984 -20.279 1.00 93.94 220 ASP A CA 1
ATOM 1676 C C . ASP A 1 220 ? 3.963 -10.124 -21.657 1.00 93.94 220 ASP A C 1
ATOM 1678 O O . ASP A 1 220 ? 4.668 -10.227 -22.662 1.00 93.94 220 ASP A O 1
ATOM 1682 N N . ALA A 1 221 ? 2.632 -10.054 -21.724 1.00 90.81 221 ALA A N 1
ATOM 1683 C CA . ALA A 1 221 ? 1.901 -10.077 -22.988 1.00 90.81 221 ALA A CA 1
ATOM 1684 C C . ALA A 1 221 ? 2.273 -8.889 -23.891 1.00 90.81 221 ALA A C 1
ATOM 1686 O O . ALA A 1 221 ? 2.560 -9.088 -25.068 1.00 90.81 221 ALA A O 1
ATOM 1687 N N . ALA A 1 222 ? 2.344 -7.672 -23.345 1.00 88.88 222 ALA A N 1
ATOM 1688 C CA . ALA A 1 222 ? 2.737 -6.477 -24.091 1.00 88.88 222 ALA A CA 1
ATOM 1689 C C . ALA A 1 222 ? 4.180 -6.567 -24.620 1.00 88.88 222 ALA A C 1
ATOM 1691 O O . ALA A 1 222 ? 4.453 -6.145 -25.744 1.00 88.88 222 ALA A O 1
ATOM 1692 N N . LEU A 1 223 ? 5.095 -7.151 -23.842 1.00 88.56 223 LEU A N 1
ATOM 1693 C CA . LEU A 1 223 ? 6.481 -7.396 -24.247 1.00 88.56 223 LEU A CA 1
ATOM 1694 C C . LEU A 1 223 ? 6.579 -8.437 -25.366 1.00 88.56 223 LEU A C 1
ATOM 1696 O O . LEU A 1 223 ? 7.369 -8.260 -26.291 1.00 88.56 223 LEU A O 1
ATOM 1700 N N . ILE A 1 224 ? 5.765 -9.496 -25.319 1.00 86.50 224 ILE A N 1
ATOM 1701 C CA . ILE A 1 224 ? 5.687 -10.503 -26.387 1.00 86.50 224 ILE A CA 1
ATOM 1702 C C . ILE A 1 224 ? 5.074 -9.900 -27.655 1.00 86.50 224 ILE A C 1
ATOM 1704 O O . ILE A 1 224 ? 5.618 -10.105 -28.735 1.00 86.50 224 ILE A O 1
ATOM 1708 N N . GLU A 1 225 ? 3.985 -9.136 -27.541 1.00 81.25 225 GLU A N 1
ATOM 1709 C CA . GLU A 1 225 ? 3.351 -8.425 -28.662 1.00 81.25 225 GLU A CA 1
ATOM 1710 C C . GLU A 1 225 ? 4.340 -7.460 -29.331 1.00 81.25 225 GLU A C 1
ATOM 1712 O O . GLU A 1 225 ? 4.486 -7.462 -30.553 1.00 81.25 225 GLU A O 1
ATOM 1717 N N . ALA A 1 226 ? 5.067 -6.671 -28.535 1.00 77.00 226 ALA A N 1
ATOM 1718 C CA . ALA A 1 226 ? 6.092 -5.769 -29.045 1.00 77.00 226 ALA A CA 1
ATOM 1719 C C . ALA A 1 226 ? 7.269 -6.538 -29.664 1.00 77.00 226 ALA A C 1
ATOM 1721 O O . ALA A 1 226 ? 7.759 -6.150 -30.719 1.00 77.00 226 ALA A O 1
ATOM 1722 N N . GLY A 1 227 ? 7.676 -7.660 -29.062 1.00 68.19 227 GLY A N 1
ATOM 1723 C CA . GLY A 1 227 ? 8.657 -8.595 -29.613 1.00 68.19 227 GLY A CA 1
ATOM 1724 C C . GLY A 1 227 ? 8.245 -9.156 -30.972 1.00 68.19 227 GLY A C 1
ATOM 1725 O O . GLY A 1 227 ? 9.019 -9.095 -31.920 1.00 68.19 227 GLY A O 1
ATOM 1726 N N . ALA A 1 228 ? 7.007 -9.628 -31.103 1.00 57.69 228 ALA A N 1
ATOM 1727 C CA . ALA A 1 228 ? 6.441 -10.103 -32.364 1.00 57.69 228 ALA A CA 1
ATOM 1728 C C . ALA A 1 228 ? 6.334 -8.977 -33.409 1.00 57.69 228 ALA A C 1
ATOM 1730 O O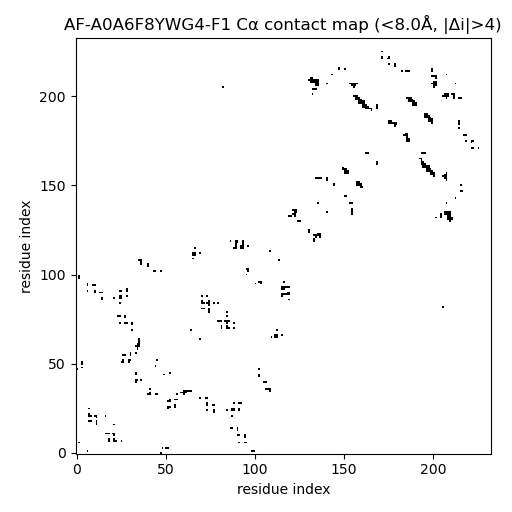 . ALA A 1 228 ? 6.562 -9.217 -34.593 1.00 57.69 228 ALA A O 1
ATOM 1731 N N . GLY A 1 229 ? 6.062 -7.743 -32.973 1.00 52.16 229 GLY A N 1
ATOM 1732 C CA . GLY A 1 229 ? 6.071 -6.544 -33.815 1.00 52.16 229 GLY A CA 1
ATOM 1733 C C . GLY A 1 229 ? 7.467 -6.078 -34.252 1.00 52.16 229 GLY A C 1
ATOM 1734 O O . GLY A 1 229 ? 7.575 -5.388 -35.259 1.00 52.16 229 GLY A O 1
ATOM 1735 N N . MET A 1 230 ? 8.533 -6.471 -33.545 1.00 52.66 230 MET A N 1
ATOM 1736 C CA . MET A 1 230 ? 9.931 -6.185 -33.912 1.00 52.66 230 MET A CA 1
ATOM 1737 C C . MET A 1 230 ? 10.512 -7.178 -34.936 1.00 52.66 230 MET A C 1
ATOM 1739 O O . MET A 1 230 ? 11.550 -6.891 -35.526 1.00 52.66 230 MET A O 1
ATOM 1743 N N . TYR A 1 231 ? 9.849 -8.319 -35.162 1.00 43.78 231 TYR A N 1
ATOM 1744 C CA . TYR A 1 231 ? 10.219 -9.325 -36.172 1.00 43.78 231 TYR A CA 1
ATOM 1745 C C . TYR A 1 231 ? 9.265 -9.369 -37.381 1.00 43.78 231 TYR A C 1
ATOM 1747 O O . TYR A 1 231 ? 9.431 -10.224 -38.254 1.00 43.78 231 TYR A O 1
ATOM 1755 N N . ALA A 1 232 ? 8.267 -8.481 -37.453 1.00 32.25 232 ALA A N 1
ATOM 1756 C CA . ALA A 1 232 ? 7.408 -8.361 -38.629 1.00 32.25 232 ALA A CA 1
ATOM 1757 C C . ALA A 1 232 ? 8.165 -7.612 -39.756 1.00 32.25 232 ALA A C 1
ATOM 1759 O O . ALA A 1 232 ? 8.697 -6.535 -39.480 1.00 32.25 232 ALA A O 1
ATOM 1760 N N . PRO A 1 233 ? 8.271 -8.188 -40.973 1.00 37.22 233 PRO A N 1
ATOM 1761 C CA . PRO A 1 233 ? 9.082 -7.659 -42.076 1.00 37.22 233 PRO A CA 1
ATOM 1762 C C . PRO A 1 233 ? 8.551 -6.357 -42.684 1.00 37.22 233 PRO A C 1
ATOM 1764 O O . PRO A 1 233 ? 7.318 -6.133 -42.647 1.00 37.22 233 PRO A O 1
#

Foldseek 3Di:
DDDPQVLLVQLCVVVVHDSVLLLQLLLQLLLLLLLQFDPVLNVLSCVVCVPSPVPRNVDHRDDNDAPQNSLVSSCVSSVHDSLVSLSSSLSSLQSCCVVPVVSVVPTPGDPRSVVSNPDQDQDDDPDDPPQQQHQDHPVRVVVLCVVQVQWDDDFQKIKGKDFAQQVLVVVLVVLQVCVCVVLVDGFDWDDDHRMIMTIDDDPSSSTRGNSRSVSSVVSVVSVVVSVVVVPDD

Nearest PDB structures (foldseek):
  3jst-assembly2_B  TM=9.019E-01  e=9.007E-05  Brucella melitensis
  4c45-assembly1_A  TM=8.518E-01  e=8.556E-05  Homo sapiens
  4wil-assembly1_A  TM=8.846E-01  e=6.046E-04  Mus musculus
  2v6u-assembly1_A  TM=7.931E-01  e=2.052E-04  Toxoplasma gondii RH
  3hxa-assembly1_D  TM=8.856E-01  e=1.377E-03  Rattus norvegicus

Mean predicted aligned error: 15.47 Å

pLDDT: mean 75.95, std 14.58, range [32.25, 97.31]

Solvent-accessible surface area (backbone atoms only — not comparable to full-atom values): 12884 Å² total; per-residue (Å²): 132,80,57,72,66,58,57,25,47,51,34,10,66,72,73,74,50,52,57,67,56,26,37,49,41,42,28,36,41,53,31,53,50,47,23,66,37,56,74,72,55,27,49,55,52,45,73,70,44,51,82,58,32,76,88,56,57,88,57,74,70,55,69,96,63,53,45,66,54,51,26,47,53,34,8,64,73,64,74,42,56,53,74,58,24,40,55,44,40,24,43,41,44,29,53,44,44,74,76,41,47,67,63,60,68,72,50,80,64,56,69,62,52,53,57,41,41,56,73,86,58,81,47,87,65,96,78,57,94,71,50,37,71,38,41,49,36,73,68,56,46,52,59,50,42,73,75,33,84,72,47,47,75,53,61,59,32,36,35,33,77,48,77,38,63,54,82,56,40,53,58,49,50,57,57,44,52,50,32,27,80,77,69,76,47,55,64,48,76,50,75,58,87,45,32,35,41,37,37,35,45,38,72,98,66,62,17,25,20,51,56,31,55,52,48,51,52,50,48,52,50,52,52,49,52,47,52,55,62,72,69,60,131